Protein AF-A0A315CSJ8-F1 (afdb_monomer)

Sequence (188 aa):
MAVMDELVYRPAPVSEQILEAASDAAAQCGYDQTEEALLDHAILDVRWVSGDSVRSLYPEFLEPPCSFAPDEIVRIDWLTWAVPLRFDGRYEKSVITRAESIVVAVSTLVKREVFTYGLGPEYNWLEWQDGGSPPEDLPDGVFEALGELIAGDWREDVREDAEMDPNYLDNLHPKVRAAVTEVIEGRD

Mean predicted aligned error: 6.14 Å

pLDDT: mean 87.0, std 10.52, range [46.78, 96.56]

Solvent-accessible surface area (backbone atoms only — not comparable to full-atom values): 10775 Å² total; per-residue (Å²): 132,63,75,77,78,69,58,44,73,44,100,59,88,74,55,67,66,56,52,53,31,49,50,57,46,50,74,55,33,60,56,54,79,88,56,32,43,82,42,44,69,42,80,75,48,73,41,36,37,31,33,68,42,38,55,71,75,45,51,74,53,53,38,84,96,39,73,51,60,48,76,44,25,33,37,42,33,34,38,23,35,27,32,58,64,68,86,76,89,46,69,83,81,47,52,46,71,41,27,35,35,39,34,32,34,47,73,37,45,65,66,62,59,53,70,60,64,96,59,61,50,96,45,54,38,75,48,77,42,80,45,66,87,59,77,90,74,80,58,69,61,40,43,51,40,48,26,51,40,43,59,51,86,38,28,66,63,53,40,56,52,44,75,74,32,96,61,50,68,77,77,45,58,77,77,46,38,59,35,53,48,50,50,63,68,56,81,124

Secondary structure (DSSP, 8-state):
--GGGGPPBP--PPPHHHHHHHHHHHHHHSS-TTTEEEEEEEEEEEEEBPHHHHHHH-GGGGSTT----GGGEEEEEEEEEEEESS--S-GGGGPEEEEEEEEEEHHHHHHT----TT--GGGSEEEEEE-SPPPSSPPHHHHHHHHHHHHTTTHHHHHHHHHH-TTGGGGS-HHHHHHHHHHHH---

Radius of gyration: 20.28 Å; Cα contacts (8 Å, |Δi|>4): 315; chains: 1; bounding box: 50×32×5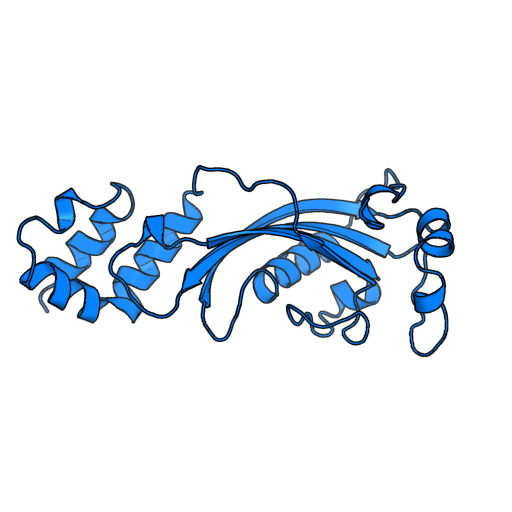6 Å

Structure (mmCIF, N/CA/C/O backbone):
data_AF-A0A315CSJ8-F1
#
_entry.id   AF-A0A315CSJ8-F1
#
loop_
_atom_site.group_PDB
_atom_site.id
_atom_site.type_symbol
_atom_site.label_atom_id
_atom_site.label_alt_id
_atom_site.label_comp_id
_atom_site.label_asym_id
_atom_site.label_entity_id
_atom_site.label_seq_id
_atom_site.pdbx_PDB_ins_code
_atom_site.Cartn_x
_atom_site.Cartn_y
_atom_site.Cartn_z
_atom_site.occupancy
_atom_site.B_iso_or_equiv
_atom_site.auth_seq_id
_atom_site.auth_comp_id
_atom_site.auth_asym_id
_atom_site.auth_atom_id
_atom_site.pdbx_PDB_model_num
ATOM 1 N N . MET A 1 1 ? 3.077 19.741 -14.054 1.00 53.53 1 MET A N 1
ATOM 2 C CA . MET A 1 1 ? 2.727 18.354 -14.414 1.00 53.53 1 MET A CA 1
ATOM 3 C C . MET A 1 1 ? 3.802 17.480 -13.816 1.00 53.53 1 MET A C 1
ATOM 5 O O . MET A 1 1 ? 4.942 17.938 -13.802 1.00 53.53 1 MET A O 1
ATOM 9 N N . ALA A 1 2 ? 3.443 16.340 -13.230 1.00 70.06 2 ALA A N 1
ATOM 10 C CA . ALA A 1 2 ? 4.447 15.425 -12.698 1.00 70.06 2 ALA A CA 1
ATOM 11 C C . ALA A 1 2 ? 5.171 14.747 -13.871 1.00 70.06 2 ALA A C 1
ATOM 13 O O . ALA A 1 2 ? 4.557 14.520 -14.913 1.00 70.06 2 ALA A O 1
ATOM 14 N N . VAL A 1 3 ? 6.465 14.445 -13.728 1.00 79.06 3 VAL A N 1
ATOM 15 C CA . VAL A 1 3 ? 7.267 13.842 -14.810 1.00 79.06 3 VAL A CA 1
ATOM 16 C C . VAL A 1 3 ? 6.703 12.467 -15.192 1.00 79.06 3 VAL A C 1
ATOM 18 O O . VAL A 1 3 ? 6.636 12.131 -16.376 1.00 79.06 3 VAL A O 1
ATOM 21 N N . MET A 1 4 ? 6.167 11.723 -14.217 1.00 85.12 4 MET A N 1
ATOM 22 C CA . MET A 1 4 ? 5.475 10.453 -14.459 1.00 85.12 4 MET A CA 1
ATOM 23 C C . MET A 1 4 ? 4.247 10.548 -15.381 1.00 85.12 4 MET A C 1
ATOM 25 O O . MET A 1 4 ? 3.885 9.548 -16.009 1.00 85.12 4 MET A O 1
ATOM 29 N N . ASP A 1 5 ? 3.588 11.709 -15.476 1.00 84.19 5 ASP A N 1
ATOM 30 C CA . ASP A 1 5 ? 2.419 11.895 -16.350 1.00 84.19 5 ASP A CA 1
ATOM 31 C C . ASP A 1 5 ? 2.812 11.897 -17.839 1.00 84.19 5 ASP A C 1
ATOM 33 O O . ASP A 1 5 ? 1.967 11.689 -18.711 1.00 84.19 5 ASP A O 1
ATOM 37 N N . GLU A 1 6 ? 4.096 12.113 -18.139 1.00 90.62 6 GLU A N 1
ATOM 38 C CA . GLU A 1 6 ? 4.651 12.163 -19.496 1.00 90.62 6 GLU A CA 1
ATOM 39 C C . GLU A 1 6 ? 5.227 10.809 -19.954 1.00 90.62 6 GLU A C 1
ATOM 41 O O . GLU A 1 6 ? 5.694 10.672 -21.090 1.00 90.62 6 GLU A O 1
ATOM 46 N N . LEU A 1 7 ? 5.177 9.783 -19.095 1.00 92.75 7 LEU A N 1
ATOM 47 C CA . LEU A 1 7 ? 5.682 8.452 -19.416 1.00 92.75 7 LEU A CA 1
ATOM 48 C C . LEU A 1 7 ? 4.862 7.773 -20.510 1.00 92.75 7 LEU A C 1
ATOM 50 O O . LEU A 1 7 ? 3.631 7.789 -20.524 1.00 92.75 7 LEU A O 1
ATOM 54 N N . VAL A 1 8 ? 5.573 7.086 -21.403 1.00 95.56 8 VAL A N 1
ATOM 55 C CA . VAL A 1 8 ? 4.965 6.255 -22.440 1.00 95.56 8 VAL A CA 1
ATOM 56 C C . VAL A 1 8 ? 5.005 4.803 -21.985 1.00 95.56 8 VAL A C 1
ATOM 58 O O . VAL A 1 8 ? 6.063 4.296 -21.619 1.00 95.56 8 VAL A O 1
ATOM 61 N N . TYR A 1 9 ? 3.870 4.111 -22.049 1.00 95.25 9 TYR A N 1
ATOM 62 C CA . TYR A 1 9 ? 3.754 2.721 -21.602 1.00 95.25 9 TYR A CA 1
ATOM 63 C C . TYR A 1 9 ? 3.841 1.734 -22.764 1.00 95.25 9 TYR A C 1
ATOM 65 O O . TYR A 1 9 ? 3.331 1.979 -23.861 1.00 95.25 9 TYR A O 1
ATOM 73 N N . ARG A 1 10 ? 4.478 0.587 -22.517 1.00 93.81 10 ARG A N 1
ATOM 74 C CA . ARG A 1 10 ? 4.556 -0.521 -23.473 1.00 93.81 10 ARG A CA 1
ATOM 75 C C . ARG A 1 10 ? 3.422 -1.514 -23.209 1.00 93.81 10 ARG A C 1
ATOM 77 O O . ARG A 1 10 ? 3.262 -1.946 -22.068 1.00 93.81 10 ARG A O 1
ATOM 84 N N . PRO A 1 11 ? 2.679 -1.946 -24.243 1.00 90.50 11 PRO A N 1
ATOM 85 C CA . PRO A 1 11 ? 1.666 -2.984 -24.103 1.00 90.50 11 PRO A CA 1
ATOM 86 C C . PRO A 1 11 ? 2.348 -4.358 -24.065 1.00 90.50 11 PRO A C 1
ATOM 88 O O . PRO A 1 11 ? 2.376 -5.086 -25.056 1.00 90.50 11 PRO A O 1
ATOM 91 N N . ALA A 1 12 ? 2.954 -4.688 -22.929 1.00 90.75 12 ALA A N 1
ATOM 92 C CA . ALA A 1 12 ? 3.587 -5.976 -22.684 1.00 90.75 12 ALA A CA 1
ATOM 93 C C . ALA A 1 12 ? 3.088 -6.548 -21.351 1.00 90.75 12 ALA A C 1
ATOM 95 O O . ALA A 1 12 ? 2.900 -5.784 -20.403 1.00 90.75 12 ALA A O 1
ATOM 96 N N . PRO A 1 13 ? 2.864 -7.871 -21.260 1.00 92.75 13 PRO A N 1
ATOM 97 C CA . PRO A 1 13 ? 2.502 -8.487 -19.997 1.00 92.75 13 PRO A CA 1
ATOM 98 C C . PRO A 1 13 ? 3.654 -8.359 -18.996 1.00 92.75 13 PRO A C 1
ATOM 100 O O . PRO A 1 13 ? 4.835 -8.432 -19.351 1.00 92.75 13 PRO A O 1
ATOM 103 N N . VAL A 1 14 ? 3.289 -8.179 -17.735 1.00 94.81 14 VAL A N 1
ATOM 104 C CA . VAL A 1 14 ? 4.208 -8.209 -16.600 1.00 94.81 14 VAL A CA 1
ATOM 105 C C . VAL A 1 14 ? 4.221 -9.631 -16.034 1.00 94.81 14 VAL A C 1
ATOM 107 O O . VAL A 1 14 ? 3.188 -10.300 -16.015 1.00 94.81 14 VAL A O 1
ATOM 110 N N . SER A 1 15 ? 5.394 -10.132 -15.648 1.00 95.50 15 SER A N 1
ATOM 111 C CA . SER A 1 15 ? 5.518 -11.477 -15.079 1.00 95.50 15 SER A CA 1
ATOM 112 C C . SER A 1 15 ? 4.981 -11.531 -13.648 1.00 95.50 15 SER A C 1
ATOM 114 O O . SER A 1 15 ? 5.003 -10.534 -12.930 1.00 95.50 15 SER A O 1
ATOM 116 N N . GLU A 1 16 ? 4.563 -12.718 -13.207 1.00 95.19 16 GLU A N 1
ATOM 117 C CA . GLU A 1 16 ? 4.102 -12.955 -11.830 1.00 95.19 16 GLU A CA 1
ATOM 118 C C . GLU A 1 16 ? 5.154 -12.542 -10.792 1.00 95.19 16 GLU A C 1
ATOM 120 O O . GLU A 1 16 ? 4.831 -11.852 -9.837 1.00 95.19 16 GLU A O 1
ATOM 125 N N . GLN A 1 17 ? 6.433 -12.822 -11.054 1.00 94.94 17 GLN A N 1
ATOM 126 C CA . GLN A 1 17 ? 7.540 -12.393 -10.194 1.00 94.94 17 GLN A CA 1
ATOM 127 C C . GLN A 1 17 ? 7.591 -10.869 -9.984 1.00 94.94 17 GLN A C 1
ATOM 129 O O . GLN A 1 17 ? 7.928 -10.402 -8.899 1.00 94.94 17 GLN A O 1
ATOM 134 N N . ILE A 1 18 ? 7.291 -10.081 -11.020 1.00 94.81 18 ILE A N 1
ATOM 135 C CA . ILE A 1 18 ? 7.262 -8.618 -10.906 1.00 94.81 18 ILE A CA 1
ATOM 136 C C . ILE A 1 18 ? 6.016 -8.174 -10.131 1.00 94.81 18 ILE A C 1
ATOM 138 O O . ILE A 1 18 ? 6.104 -7.231 -9.353 1.00 94.81 18 ILE A O 1
ATOM 142 N N . LEU A 1 19 ? 4.878 -8.852 -10.312 1.00 95.12 19 LEU A N 1
ATOM 143 C CA . LEU A 1 19 ? 3.652 -8.570 -9.558 1.00 95.12 19 LEU A CA 1
ATOM 144 C C . LEU A 1 19 ? 3.822 -8.871 -8.061 1.00 95.12 19 LEU A C 1
ATOM 146 O O . LEU A 1 19 ? 3.431 -8.055 -7.231 1.00 95.12 19 LEU A O 1
ATOM 150 N N . GLU A 1 20 ? 4.454 -9.993 -7.714 1.00 93.94 20 GLU A N 1
ATOM 151 C CA . GLU A 1 20 ? 4.798 -10.338 -6.329 1.00 93.94 20 GLU A CA 1
ATOM 152 C C . GLU A 1 20 ? 5.726 -9.285 -5.715 1.00 93.94 20 GLU A C 1
ATOM 154 O O . GLU A 1 20 ? 5.442 -8.749 -4.647 1.00 93.94 20 GLU A O 1
ATOM 159 N N . ALA A 1 21 ? 6.793 -8.915 -6.427 1.00 92.31 21 ALA A N 1
ATOM 160 C CA . ALA A 1 21 ? 7.719 -7.894 -5.953 1.00 92.31 21 ALA A CA 1
ATOM 161 C C . ALA A 1 21 ? 7.061 -6.505 -5.827 1.00 92.31 21 ALA A C 1
ATOM 163 O O . ALA A 1 21 ? 7.406 -5.742 -4.927 1.00 92.31 21 ALA A O 1
ATOM 164 N N . ALA A 1 22 ? 6.098 -6.176 -6.694 1.00 93.06 22 ALA A N 1
ATOM 165 C CA . ALA A 1 22 ? 5.301 -4.957 -6.584 1.00 93.06 22 ALA A CA 1
ATOM 166 C C . ALA A 1 22 ? 4.421 -4.962 -5.327 1.00 93.06 22 ALA A C 1
ATOM 168 O O . ALA A 1 22 ? 4.373 -3.961 -4.615 1.00 93.06 22 ALA A O 1
ATOM 169 N N . SER A 1 23 ? 3.778 -6.094 -5.027 1.00 92.62 23 SER A N 1
ATOM 170 C CA . SER A 1 23 ? 3.025 -6.292 -3.784 1.00 92.62 23 SER A CA 1
ATOM 171 C C . SER A 1 23 ? 3.914 -6.108 -2.552 1.00 92.62 23 SER A C 1
ATOM 173 O O . SER A 1 23 ? 3.542 -5.387 -1.630 1.00 92.62 23 SER A O 1
ATOM 175 N N . ASP A 1 24 ? 5.114 -6.694 -2.552 1.00 90.12 24 ASP A N 1
ATOM 176 C CA . ASP A 1 24 ? 6.067 -6.538 -1.447 1.00 90.12 24 ASP A CA 1
ATOM 177 C C . ASP A 1 24 ? 6.520 -5.085 -1.253 1.00 90.12 24 ASP A C 1
ATOM 179 O O . ASP A 1 24 ? 6.768 -4.670 -0.120 1.00 90.12 24 ASP A O 1
ATOM 183 N N . ALA A 1 25 ? 6.660 -4.328 -2.346 1.00 88.81 25 ALA A N 1
ATOM 184 C CA . ALA A 1 25 ? 7.010 -2.913 -2.297 1.00 88.81 25 ALA A CA 1
ATOM 185 C C . ALA A 1 25 ? 5.871 -2.086 -1.681 1.00 88.81 25 ALA A C 1
ATOM 187 O O . ALA A 1 25 ? 6.103 -1.338 -0.736 1.00 88.81 25 ALA A O 1
ATOM 188 N N . ALA A 1 26 ? 4.628 -2.270 -2.137 1.00 89.50 26 ALA A N 1
ATOM 189 C CA . ALA A 1 26 ? 3.473 -1.573 -1.563 1.00 89.50 26 ALA A CA 1
ATOM 190 C C . ALA A 1 26 ? 3.341 -1.834 -0.049 1.00 89.50 26 ALA A C 1
ATOM 192 O O . ALA A 1 26 ? 3.166 -0.895 0.730 1.00 89.50 26 ALA A O 1
ATOM 193 N N . ALA A 1 27 ? 3.543 -3.087 0.374 1.00 88.94 27 ALA A N 1
ATOM 194 C CA . ALA A 1 27 ? 3.484 -3.508 1.773 1.00 88.94 27 ALA A CA 1
ATOM 195 C C . ALA A 1 27 ? 4.602 -2.943 2.668 1.00 88.94 27 ALA A C 1
ATOM 197 O O . ALA A 1 27 ? 4.540 -3.087 3.883 1.00 88.94 27 ALA A O 1
ATOM 198 N N . GLN A 1 28 ? 5.649 -2.346 2.100 1.00 84.12 28 GLN A N 1
ATOM 199 C CA . GLN A 1 28 ? 6.762 -1.781 2.869 1.00 84.12 28 GLN A CA 1
ATOM 200 C C . GLN A 1 28 ? 6.777 -0.25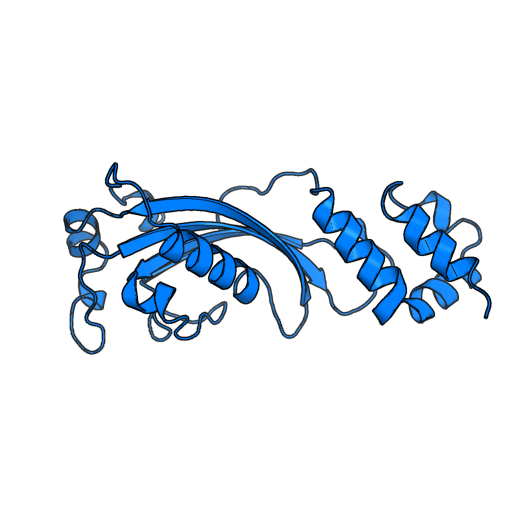4 2.839 1.00 84.12 28 GLN A C 1
ATOM 202 O O . GLN A 1 28 ? 7.422 0.363 3.681 1.00 84.12 28 GLN A O 1
ATOM 207 N N . CYS A 1 29 ? 6.127 0.379 1.868 1.00 81.25 29 CYS A N 1
ATOM 208 C CA . CYS A 1 29 ? 6.504 1.749 1.522 1.00 81.25 29 CYS A CA 1
ATOM 209 C C . CYS A 1 29 ? 5.369 2.740 1.584 1.00 81.25 29 CYS A C 1
ATOM 211 O O . CYS A 1 29 ? 5.652 3.920 1.713 1.00 81.25 29 CYS A O 1
ATOM 213 N N . GLY A 1 30 ? 4.116 2.299 1.517 1.00 75.94 30 GLY A N 1
ATOM 214 C CA . GLY A 1 30 ? 2.995 3.236 1.516 1.00 75.94 30 GLY A CA 1
ATOM 215 C C . GLY A 1 30 ? 2.518 3.677 2.895 1.00 75.94 30 GLY A C 1
ATOM 216 O O . GLY A 1 30 ? 1.349 4.034 3.052 1.00 75.94 30 GLY A O 1
ATOM 217 N N . TYR A 1 31 ? 3.368 3.592 3.918 1.00 86.56 31 TYR A N 1
ATOM 218 C CA . TYR A 1 31 ? 3.036 3.987 5.286 1.00 86.56 31 TYR A CA 1
ATOM 219 C C . TYR A 1 31 ? 4.295 4.258 6.118 1.00 86.56 31 TYR A C 1
ATOM 221 O O . TYR A 1 31 ? 5.393 3.800 5.784 1.00 86.56 31 TYR A O 1
ATOM 229 N N . ASP A 1 32 ? 4.141 5.006 7.212 1.00 87.19 32 ASP A N 1
ATOM 230 C CA . ASP A 1 32 ? 5.238 5.236 8.155 1.00 87.19 32 ASP A CA 1
ATOM 231 C C . ASP A 1 32 ? 5.382 4.030 9.088 1.00 87.19 32 ASP A C 1
ATOM 233 O O . ASP A 1 32 ? 4.684 3.923 10.088 1.00 87.19 32 ASP A O 1
ATOM 237 N N . GLN A 1 33 ? 6.318 3.126 8.800 1.00 84.75 33 GLN A N 1
ATOM 238 C CA . GLN A 1 33 ? 6.513 1.914 9.609 1.00 84.75 33 GLN A CA 1
ATOM 239 C C . GLN A 1 33 ? 6.864 2.176 11.086 1.00 84.75 33 GLN A C 1
ATOM 241 O O . GLN A 1 33 ? 6.839 1.247 11.895 1.00 84.75 33 GLN A O 1
ATOM 246 N N . THR A 1 34 ? 7.267 3.399 11.441 1.00 86.88 34 THR A N 1
ATOM 247 C CA . THR A 1 34 ? 7.636 3.758 12.816 1.00 86.88 34 THR A CA 1
ATOM 248 C C . THR A 1 34 ? 6.470 4.323 13.618 1.00 86.88 34 THR A C 1
ATOM 250 O O . THR A 1 34 ? 6.472 4.203 14.844 1.00 86.88 34 THR A O 1
ATOM 253 N N . GLU A 1 35 ? 5.477 4.905 12.945 1.00 90.69 35 GLU A N 1
ATOM 254 C CA . GLU A 1 35 ? 4.323 5.555 13.577 1.00 90.69 35 GLU A CA 1
ATOM 255 C C . GLU A 1 35 ? 2.981 4.895 13.226 1.00 90.69 35 GLU A C 1
ATOM 257 O O . GLU A 1 35 ? 1.982 5.139 13.906 1.00 90.69 35 GLU A O 1
ATOM 262 N N . GLU A 1 36 ? 2.945 4.035 12.210 1.00 93.75 36 GLU A N 1
ATOM 263 C CA . GLU A 1 36 ? 1.742 3.443 11.630 1.00 93.75 36 GLU A CA 1
ATOM 264 C C . GLU A 1 36 ? 1.858 1.914 11.499 1.00 93.75 36 GLU A C 1
ATOM 266 O O . GLU A 1 36 ? 2.939 1.352 11.323 1.00 93.75 36 GLU A O 1
ATOM 271 N N . ALA A 1 37 ? 0.713 1.234 11.556 1.00 93.31 37 ALA A N 1
ATOM 272 C CA . ALA A 1 37 ? 0.561 -0.174 11.210 1.00 93.31 37 ALA A CA 1
ATOM 273 C C . ALA A 1 37 ? -0.163 -0.301 9.867 1.00 93.31 37 ALA A C 1
ATOM 275 O O . ALA A 1 37 ? -1.222 0.302 9.669 1.00 93.31 37 ALA A O 1
ATOM 276 N N . LEU A 1 38 ? 0.391 -1.107 8.960 1.00 94.19 38 LEU A N 1
ATOM 277 C CA . LEU A 1 38 ? -0.272 -1.471 7.712 1.00 94.19 38 LEU A CA 1
ATOM 278 C C . LEU A 1 38 ? -1.454 -2.400 8.009 1.00 94.19 38 LEU A C 1
ATOM 280 O O . LEU A 1 38 ? -1.293 -3.401 8.703 1.00 94.19 38 LEU A O 1
ATOM 284 N N . LEU A 1 39 ? -2.618 -2.072 7.453 1.00 95.56 39 LEU A N 1
ATOM 285 C CA . LEU A 1 39 ? -3.812 -2.913 7.502 1.00 95.56 39 LEU A CA 1
ATOM 286 C C . LEU A 1 39 ? -3.922 -3.787 6.255 1.00 95.56 39 LEU A C 1
ATOM 288 O O . LEU A 1 39 ? -4.158 -4.983 6.362 1.00 95.56 39 LEU A O 1
ATOM 292 N N . ASP A 1 40 ? -3.770 -3.177 5.080 1.00 95.81 40 ASP A N 1
ATOM 293 C CA . ASP A 1 40 ? -3.855 -3.863 3.791 1.00 95.81 40 ASP A CA 1
ATOM 294 C C . ASP A 1 40 ? -3.218 -3.005 2.684 1.00 95.81 40 ASP A C 1
ATOM 296 O O . ASP A 1 40 ? -2.974 -1.802 2.858 1.00 95.81 40 ASP A O 1
ATOM 300 N N . HIS A 1 41 ? -3.007 -3.602 1.514 1.00 94.56 41 HIS A N 1
ATOM 301 C CA . HIS A 1 41 ? -2.580 -2.910 0.303 1.00 94.56 41 HIS A CA 1
ATOM 302 C C . HIS A 1 41 ? -3.166 -3.559 -0.954 1.00 94.56 41 HIS A C 1
ATOM 304 O O . HIS A 1 41 ? -3.470 -4.747 -1.003 1.00 94.56 41 HIS A O 1
ATOM 310 N N . ALA A 1 42 ? -3.296 -2.775 -2.022 1.00 95.06 42 ALA A N 1
ATOM 311 C CA . ALA A 1 42 ? -3.786 -3.262 -3.306 1.00 95.06 42 ALA A CA 1
ATOM 312 C C . ALA A 1 42 ? -2.953 -2.711 -4.457 1.00 95.06 42 ALA A C 1
ATOM 314 O O . ALA A 1 42 ? -2.811 -1.500 -4.609 1.00 95.06 42 ALA A O 1
ATOM 315 N N . ILE A 1 43 ? -2.456 -3.601 -5.316 1.00 95.06 43 ILE A N 1
ATOM 316 C CA . ILE A 1 43 ? -1.833 -3.203 -6.579 1.00 95.06 43 ILE A CA 1
ATOM 317 C C . ILE A 1 43 ? -2.931 -2.819 -7.568 1.00 95.06 43 ILE A C 1
ATOM 319 O O . ILE A 1 43 ? -3.795 -3.630 -7.899 1.00 95.06 43 ILE A O 1
ATOM 323 N N . LEU A 1 44 ? -2.888 -1.573 -8.037 1.00 94.44 44 LEU A N 1
ATOM 324 C CA . LEU A 1 44 ? -3.833 -1.039 -9.012 1.00 94.44 44 LEU A CA 1
ATOM 325 C C . LEU A 1 44 ? -3.394 -1.360 -10.437 1.00 94.44 44 LEU A C 1
ATOM 327 O O . LEU A 1 44 ? -4.210 -1.775 -11.259 1.00 94.44 44 LEU A O 1
ATOM 331 N N . ASP A 1 45 ? -2.113 -1.145 -10.733 1.00 95.00 45 ASP A N 1
ATOM 332 C CA . ASP A 1 45 ? -1.554 -1.382 -12.058 1.00 95.00 45 ASP A CA 1
ATOM 333 C C . ASP A 1 45 ? -0.038 -1.593 -11.982 1.00 95.00 45 ASP A C 1
ATOM 335 O O . ASP A 1 45 ? 0.651 -1.014 -11.138 1.00 95.00 45 ASP A O 1
ATOM 339 N N . VAL A 1 46 ? 0.487 -2.405 -12.899 1.00 96.19 46 VAL A N 1
ATOM 340 C CA . VAL A 1 46 ? 1.929 -2.552 -13.123 1.00 96.19 46 VAL A CA 1
ATOM 341 C C . VAL A 1 46 ? 2.184 -2.514 -14.615 1.00 96.19 46 VAL A C 1
ATOM 343 O O . VAL A 1 46 ? 1.696 -3.355 -15.371 1.00 96.19 46 VAL A O 1
ATOM 346 N N . ARG A 1 47 ? 2.966 -1.528 -15.055 1.00 96.06 47 ARG A N 1
ATOM 347 C CA . ARG A 1 47 ? 3.142 -1.234 -16.479 1.00 96.06 47 ARG A CA 1
ATOM 348 C C . ARG A 1 47 ? 4.596 -1.055 -16.835 1.00 96.06 47 ARG A C 1
ATOM 350 O O . ARG A 1 47 ? 5.314 -0.278 -16.212 1.00 96.06 47 ARG A O 1
ATOM 357 N N . TRP A 1 48 ? 5.009 -1.696 -17.918 1.00 96.56 48 TRP A N 1
ATOM 358 C CA . TRP A 1 48 ? 6.296 -1.420 -18.536 1.00 96.56 48 TRP A CA 1
ATOM 359 C C . TRP A 1 48 ? 6.352 0.011 -19.066 1.00 96.56 48 TRP A C 1
ATOM 361 O O . TRP A 1 48 ? 5.499 0.429 -19.851 1.00 96.56 48 TRP A O 1
ATOM 371 N N . VAL A 1 49 ? 7.410 0.731 -18.713 1.00 95.38 49 VAL A N 1
ATOM 372 C CA . VAL A 1 49 ? 7.708 2.056 -19.263 1.00 95.38 49 VAL A CA 1
ATOM 373 C C . VAL A 1 49 ? 8.543 1.888 -20.533 1.00 95.38 49 VAL A C 1
ATOM 375 O O . VAL A 1 49 ? 9.338 0.953 -20.652 1.00 95.38 49 VAL A O 1
ATOM 378 N N . SER A 1 50 ? 8.327 2.744 -21.527 1.00 95.12 50 SER A N 1
ATOM 379 C CA . SER A 1 50 ? 9.137 2.803 -22.742 1.00 95.12 50 SER A CA 1
ATOM 380 C C . SER A 1 50 ? 10.546 3.293 -22.420 1.00 95.12 50 SER A C 1
ATOM 382 O O . SER A 1 50 ? 10.722 4.338 -21.795 1.00 95.12 50 SER A O 1
ATOM 384 N N . GLY A 1 51 ? 11.561 2.582 -22.914 1.00 92.50 51 GLY A N 1
ATOM 385 C CA . GLY A 1 51 ? 12.951 2.993 -22.724 1.00 92.50 51 GLY A CA 1
ATOM 386 C C . GLY A 1 51 ? 13.260 4.366 -23.325 1.00 92.50 51 GLY A C 1
ATOM 387 O O . GLY A 1 51 ? 14.095 5.084 -22.785 1.00 92.50 51 GLY A O 1
ATOM 388 N N . ASP A 1 52 ? 12.560 4.773 -24.388 1.00 94.19 52 ASP A N 1
ATOM 389 C CA . ASP A 1 52 ? 12.732 6.103 -24.983 1.00 94.19 52 ASP A CA 1
ATOM 390 C C . ASP A 1 52 ? 12.224 7.210 -24.052 1.00 94.19 52 ASP A C 1
ATOM 392 O O . ASP A 1 52 ? 12.906 8.221 -23.877 1.00 94.19 52 ASP A O 1
ATOM 396 N N . SER A 1 53 ? 11.069 7.010 -23.399 1.00 94.44 53 SER A N 1
ATOM 397 C CA . SER A 1 53 ? 10.573 7.980 -22.416 1.00 94.44 53 SER A CA 1
ATOM 398 C C . SER A 1 53 ? 11.458 8.009 -21.176 1.00 94.44 53 SER A C 1
ATOM 400 O O . SER A 1 53 ? 11.744 9.091 -20.685 1.00 94.44 53 SER A O 1
ATOM 402 N N . VAL A 1 54 ? 11.983 6.862 -20.725 1.00 91.94 54 VAL A N 1
ATOM 403 C CA . VAL A 1 54 ? 12.963 6.836 -19.624 1.00 91.94 54 VAL A CA 1
ATOM 404 C C . VAL A 1 54 ? 14.210 7.635 -19.990 1.00 91.94 54 VAL A C 1
ATOM 406 O O . VAL A 1 54 ? 14.620 8.498 -19.229 1.00 91.94 54 VAL A O 1
ATOM 409 N N . ARG A 1 55 ? 14.817 7.392 -21.159 1.00 92.19 55 ARG A N 1
ATOM 410 C CA . ARG A 1 55 ? 16.022 8.126 -21.586 1.00 92.19 55 ARG A CA 1
ATOM 411 C C . ARG A 1 55 ? 15.785 9.629 -21.692 1.00 92.19 55 ARG A C 1
ATOM 413 O O . ARG A 1 55 ? 16.717 10.398 -21.489 1.00 92.19 55 ARG A O 1
ATOM 420 N N . SER A 1 56 ? 14.569 10.035 -22.049 1.00 93.50 56 SER A N 1
ATOM 421 C CA . SER A 1 56 ? 14.208 11.445 -22.170 1.00 93.50 56 SER A CA 1
ATOM 422 C C . SER A 1 56 ? 13.926 12.110 -20.824 1.00 93.50 56 SER A C 1
ATOM 424 O O . SER A 1 56 ? 14.253 13.283 -20.668 1.00 93.50 56 SER A O 1
ATOM 426 N N . LEU A 1 57 ? 13.279 11.402 -19.895 1.00 91.62 57 LEU A N 1
ATOM 427 C CA . LEU A 1 57 ? 12.750 11.970 -18.649 1.00 91.62 57 LEU A CA 1
ATOM 428 C C . LEU A 1 57 ? 13.658 11.723 -17.437 1.00 91.62 57 LEU A C 1
ATOM 430 O O . LEU A 1 57 ? 13.640 12.514 -16.505 1.00 91.62 57 LEU A O 1
ATOM 434 N N . TYR A 1 58 ? 14.463 10.660 -17.476 1.00 88.44 58 TYR A N 1
ATOM 435 C CA . TYR A 1 58 ? 15.326 10.191 -16.387 1.00 88.44 58 TYR A CA 1
ATOM 436 C C . TYR A 1 58 ? 16.782 9.917 -16.835 1.00 88.44 58 TYR A C 1
ATOM 438 O O . TYR A 1 58 ? 17.343 8.879 -16.464 1.00 88.44 58 TYR A O 1
ATOM 446 N N . PRO A 1 59 ? 17.414 10.763 -17.677 1.00 88.88 59 PRO A N 1
ATOM 447 C CA . PRO A 1 59 ? 18.744 10.481 -18.226 1.00 88.88 59 PRO A CA 1
ATOM 448 C C . PRO A 1 59 ? 19.828 10.292 -17.152 1.00 88.88 59 PRO A C 1
ATOM 450 O O . PRO A 1 59 ? 20.712 9.455 -17.320 1.00 88.88 59 PRO A O 1
ATOM 453 N N . GLU A 1 60 ? 19.748 11.016 -16.038 1.00 85.38 60 GLU A N 1
ATOM 454 C CA . GLU A 1 60 ? 20.714 10.981 -14.939 1.00 85.38 60 GLU A CA 1
ATOM 455 C C . GLU A 1 60 ? 20.753 9.637 -14.196 1.00 85.38 60 GLU A C 1
ATOM 457 O O . GLU A 1 60 ? 21.795 9.262 -13.664 1.00 85.38 60 GLU A O 1
ATOM 462 N N . PHE A 1 61 ? 19.655 8.873 -14.202 1.00 83.31 61 PHE A N 1
ATOM 463 C CA . PHE A 1 61 ? 19.566 7.566 -13.536 1.00 83.31 61 PHE A CA 1
ATOM 464 C C . PHE A 1 61 ? 20.096 6.414 -14.399 1.00 83.31 61 PHE A C 1
ATOM 466 O O . PHE A 1 61 ? 20.199 5.273 -13.941 1.00 83.31 61 PHE A O 1
ATOM 473 N N . LEU A 1 62 ? 20.445 6.705 -15.654 1.00 83.75 62 LEU A N 1
ATOM 474 C CA . LEU A 1 62 ? 21.035 5.749 -16.591 1.00 83.75 62 LEU A CA 1
ATOM 475 C C . LEU A 1 62 ? 22.571 5.804 -16.598 1.00 83.75 62 LEU A C 1
ATOM 477 O O . LEU A 1 62 ? 23.209 4.961 -17.235 1.00 83.75 62 LEU A O 1
ATOM 481 N N . GLU A 1 63 ? 23.161 6.773 -15.894 1.00 83.62 63 GLU A N 1
ATOM 482 C CA . GLU A 1 63 ? 24.604 6.980 -15.779 1.00 83.62 63 GLU A CA 1
ATOM 483 C C . GLU A 1 63 ? 25.112 6.722 -14.349 1.00 83.62 63 GLU A C 1
ATOM 485 O O . GLU A 1 63 ? 24.387 6.975 -13.380 1.00 83.62 63 GLU A O 1
ATOM 490 N N . PRO A 1 64 ? 26.370 6.253 -14.182 1.00 80.06 64 PRO A N 1
ATOM 491 C CA . PRO A 1 64 ? 26.933 5.953 -12.866 1.00 80.06 64 PRO A CA 1
ATOM 492 C C . PRO A 1 64 ? 26.763 7.108 -11.859 1.00 80.06 64 PRO A C 1
ATOM 494 O O . PRO A 1 64 ? 27.009 8.261 -12.215 1.00 80.06 64 PRO A O 1
ATOM 497 N N . PRO A 1 65 ? 26.433 6.825 -10.583 1.00 70.56 65 PRO A N 1
ATOM 498 C CA . PRO A 1 65 ? 26.483 5.516 -9.923 1.00 70.56 65 PRO A CA 1
ATOM 499 C C . PRO A 1 65 ? 25.253 4.626 -10.155 1.00 70.56 65 PRO A C 1
ATOM 501 O O . PRO A 1 65 ? 25.321 3.435 -9.853 1.00 70.56 65 PRO A O 1
ATOM 504 N N . CYS A 1 66 ? 24.167 5.171 -10.704 1.00 70.94 66 CYS A N 1
ATOM 505 C CA . CYS A 1 66 ? 23.008 4.388 -11.122 1.00 70.94 66 CYS A CA 1
ATOM 506 C C . CYS A 1 66 ? 23.284 3.771 -12.504 1.00 70.94 66 CYS A C 1
ATOM 508 O O . CYS A 1 66 ? 24.059 4.296 -13.293 1.00 70.94 66 CYS A O 1
ATOM 510 N N . SER A 1 67 ? 22.746 2.599 -12.821 1.00 77.12 67 SER A N 1
ATOM 511 C CA . SER A 1 67 ? 22.980 2.009 -14.150 1.00 77.12 67 SER A CA 1
ATOM 512 C C . SER A 1 67 ? 21.889 1.010 -14.482 1.00 77.12 67 SER A C 1
ATOM 514 O O . SER A 1 67 ? 22.107 -0.198 -14.562 1.00 77.12 67 SER A O 1
ATOM 516 N N . PHE A 1 68 ? 20.673 1.527 -14.605 1.00 81.19 68 PHE A N 1
ATOM 517 C CA . PHE A 1 68 ? 19.518 0.713 -14.947 1.00 81.19 68 PHE A CA 1
ATOM 518 C C . PHE A 1 68 ? 19.434 0.492 -16.457 1.00 81.19 68 PHE A C 1
ATOM 520 O O . PHE A 1 68 ? 19.788 1.365 -17.255 1.00 81.19 68 PHE A O 1
ATOM 527 N N . ALA A 1 69 ? 18.919 -0.668 -16.860 1.00 85.25 69 ALA A N 1
ATOM 528 C CA . ALA A 1 69 ? 18.516 -0.888 -18.239 1.00 85.25 69 ALA A CA 1
ATOM 529 C C . ALA A 1 69 ? 17.197 -0.127 -18.491 1.00 85.25 69 ALA A C 1
ATOM 531 O O . ALA A 1 69 ? 16.194 -0.407 -17.832 1.00 85.25 69 ALA A O 1
ATOM 532 N N . PRO A 1 70 ? 17.161 0.856 -19.412 1.00 84.94 70 PRO A N 1
ATOM 533 C CA . PRO A 1 70 ? 15.987 1.711 -19.598 1.00 84.94 70 PRO A CA 1
ATOM 534 C C . PRO A 1 70 ? 14.761 0.946 -20.116 1.00 84.94 70 PRO A C 1
ATOM 536 O O . PRO A 1 70 ? 13.626 1.366 -19.921 1.00 84.94 70 PRO A O 1
ATOM 539 N N . ASP A 1 71 ? 14.980 -0.181 -20.785 1.00 89.19 71 ASP A N 1
ATOM 540 C CA . ASP A 1 71 ? 13.956 -1.108 -21.255 1.00 89.19 71 ASP A CA 1
ATOM 541 C C . ASP A 1 71 ? 13.494 -2.112 -20.188 1.00 89.19 71 ASP A C 1
ATOM 543 O O . ASP A 1 71 ? 12.582 -2.897 -20.458 1.00 89.19 71 ASP A O 1
ATOM 547 N N . GLU A 1 72 ? 14.038 -2.042 -18.974 1.00 92.38 72 GLU A N 1
ATOM 548 C CA . GLU A 1 72 ? 13.663 -2.871 -17.826 1.00 92.38 72 GLU A CA 1
ATOM 549 C C . GLU A 1 72 ? 13.096 -2.034 -16.668 1.00 92.38 72 GLU A C 1
ATOM 551 O O . GLU A 1 72 ? 13.336 -2.323 -15.499 1.00 92.38 72 GLU A O 1
ATOM 556 N N . ILE A 1 73 ? 12.339 -0.980 -16.977 1.00 93.19 73 ILE A N 1
ATOM 557 C CA . ILE A 1 73 ? 11.680 -0.130 -15.976 1.00 93.19 73 ILE A CA 1
ATOM 558 C C . ILE A 1 73 ? 10.169 -0.320 -16.016 1.00 93.19 73 ILE A C 1
ATOM 560 O O . ILE A 1 73 ? 9.553 -0.380 -17.089 1.00 93.19 73 ILE A O 1
ATOM 564 N N . VAL A 1 74 ? 9.577 -0.382 -14.826 1.00 94.56 74 VAL A N 1
ATOM 565 C CA . VAL A 1 74 ? 8.134 -0.463 -14.609 1.00 94.56 74 VAL A CA 1
ATOM 566 C C . VAL A 1 74 ? 7.650 0.713 -13.771 1.00 94.56 74 VAL A C 1
ATOM 568 O O . VAL A 1 74 ? 8.383 1.249 -12.941 1.00 94.56 74 VAL A O 1
ATOM 571 N N . ARG A 1 75 ? 6.394 1.092 -13.995 1.00 94.25 75 ARG A N 1
ATOM 572 C CA . ARG A 1 75 ? 5.599 1.895 -13.074 1.00 94.25 75 ARG A CA 1
ATOM 573 C C . ARG A 1 75 ? 4.684 0.960 -12.298 1.00 94.25 75 ARG A C 1
ATOM 575 O O . ARG A 1 75 ? 4.066 0.085 -12.908 1.00 94.25 75 ARG A O 1
ATOM 582 N N . ILE A 1 76 ? 4.596 1.166 -10.994 1.00 93.44 76 ILE A N 1
ATOM 583 C CA . ILE A 1 76 ? 3.664 0.466 -10.114 1.00 93.44 76 ILE A CA 1
ATOM 584 C C . ILE A 1 76 ? 2.775 1.526 -9.485 1.00 93.44 76 ILE A C 1
ATOM 586 O O . ILE A 1 76 ? 3.281 2.547 -9.024 1.00 93.44 76 ILE A O 1
ATOM 590 N N . ASP A 1 77 ? 1.475 1.273 -9.482 1.00 93.75 77 ASP A N 1
ATOM 591 C CA . ASP A 1 77 ? 0.480 2.083 -8.793 1.00 93.75 77 ASP A CA 1
ATOM 592 C C . ASP A 1 77 ? -0.210 1.213 -7.741 1.00 93.75 77 ASP A C 1
ATOM 594 O O . ASP A 1 77 ? -0.611 0.083 -8.043 1.00 93.75 77 ASP A O 1
ATOM 598 N N . TRP A 1 78 ? -0.371 1.718 -6.520 1.00 93.94 78 TRP A N 1
ATOM 599 C CA . TRP A 1 78 ? -1.033 0.980 -5.442 1.00 93.94 78 TRP A CA 1
ATOM 600 C C . TRP A 1 78 ? -1.885 1.869 -4.540 1.00 93.94 78 TRP A C 1
ATOM 602 O O . TRP A 1 78 ? -1.830 3.100 -4.590 1.00 93.94 78 TRP A O 1
ATOM 612 N N . LEU A 1 79 ? -2.671 1.197 -3.702 1.00 95.25 79 LEU A N 1
ATOM 613 C CA . LEU A 1 79 ? -3.305 1.743 -2.512 1.00 95.25 79 LEU A CA 1
ATOM 614 C C . LEU A 1 79 ? -2.721 1.082 -1.268 1.00 95.25 79 LEU A C 1
ATOM 616 O O . LEU A 1 79 ? -2.494 -0.128 -1.268 1.00 95.25 79 LEU A O 1
ATOM 620 N N . THR A 1 80 ? -2.541 1.861 -0.211 1.00 94.25 80 THR A N 1
ATOM 621 C CA . THR A 1 80 ? -2.283 1.362 1.141 1.00 94.25 80 THR A CA 1
ATOM 622 C C . THR A 1 80 ? -3.326 1.898 2.105 1.00 94.25 80 THR A C 1
ATOM 624 O O . THR A 1 80 ? -3.787 3.038 1.993 1.00 94.25 80 THR A O 1
ATOM 627 N N . TRP A 1 81 ? -3.676 1.059 3.074 1.00 96.00 81 TRP A N 1
ATOM 628 C CA . TRP A 1 81 ? -4.487 1.428 4.223 1.00 96.00 81 TRP A CA 1
ATOM 629 C C . TRP A 1 81 ? -3.671 1.164 5.474 1.00 96.00 81 TRP A C 1
ATOM 631 O O . TRP A 1 81 ? -3.229 0.041 5.707 1.00 96.00 81 TRP A O 1
ATOM 641 N N . ALA A 1 82 ? -3.467 2.197 6.276 1.00 95.06 82 ALA A N 1
ATOM 642 C CA . ALA A 1 82 ? -2.718 2.110 7.517 1.00 95.06 82 ALA A CA 1
ATOM 643 C C . ALA A 1 82 ? -3.455 2.840 8.637 1.00 95.06 82 ALA A C 1
ATOM 645 O O . ALA A 1 82 ? -4.354 3.640 8.386 1.00 95.06 82 ALA A O 1
ATOM 646 N N . VAL A 1 83 ? -3.072 2.577 9.878 1.00 95.56 83 VAL A N 1
ATOM 647 C CA . VAL A 1 83 ? -3.562 3.303 11.056 1.00 95.56 83 VAL A CA 1
ATOM 648 C C . VAL A 1 83 ? -2.397 3.758 11.914 1.00 95.56 83 VAL A C 1
ATOM 650 O O . VAL A 1 83 ? -1.385 3.060 11.962 1.00 95.56 83 VAL A O 1
ATOM 653 N N . PRO A 1 84 ? -2.517 4.885 12.634 1.00 94.25 84 PRO A N 1
ATOM 654 C CA . PRO A 1 84 ? -1.549 5.236 13.661 1.00 94.25 84 PRO A CA 1
ATOM 655 C C . PRO A 1 84 ? -1.412 4.100 14.678 1.00 94.25 84 PRO A C 1
ATOM 657 O O . PRO A 1 84 ? -2.413 3.557 15.136 1.00 94.25 84 PRO A O 1
ATOM 660 N N . LEU A 1 85 ? -0.186 3.781 15.092 1.00 91.06 85 LEU A N 1
ATOM 661 C CA . LEU A 1 85 ? 0.066 2.803 16.159 1.00 91.06 85 LEU A CA 1
ATOM 662 C C . LEU A 1 85 ? -0.560 3.238 17.485 1.00 91.06 85 LEU A C 1
ATOM 664 O O . LEU A 1 85 ? -0.954 2.416 18.313 1.00 91.06 85 LEU A O 1
ATOM 668 N N . ARG A 1 86 ? -0.644 4.555 17.693 1.00 89.06 86 ARG A N 1
ATOM 669 C CA . ARG A 1 86 ? -1.279 5.128 18.868 1.00 89.06 86 ARG A CA 1
ATOM 670 C C . ARG A 1 86 ? -2.792 4.964 18.772 1.00 89.06 86 ARG A C 1
ATOM 672 O O . ARG A 1 86 ? -3.436 5.622 17.960 1.00 89.06 86 ARG A O 1
ATOM 679 N N . PHE A 1 87 ? -3.339 4.189 19.697 1.00 85.94 87 PHE A N 1
ATOM 680 C CA . PHE A 1 87 ? -4.773 4.085 19.902 1.00 85.94 87 PHE A CA 1
ATOM 681 C C . PHE A 1 87 ? -5.412 5.453 20.210 1.00 85.94 87 PHE A C 1
ATOM 683 O O . PHE A 1 87 ? -4.922 6.214 21.053 1.00 85.94 87 PHE A O 1
ATOM 690 N N . ASP A 1 88 ? -6.515 5.762 19.525 1.00 83.44 88 ASP A N 1
ATOM 691 C CA . ASP A 1 88 ? -7.309 6.981 19.729 1.00 83.44 88 ASP A CA 1
ATOM 692 C C . ASP A 1 88 ? -8.832 6.738 19.773 1.00 83.44 88 ASP A C 1
ATOM 694 O O . ASP A 1 88 ? -9.615 7.694 19.769 1.00 83.44 88 ASP A O 1
ATOM 698 N N . GLY A 1 89 ? -9.252 5.466 19.795 1.00 82.75 89 GLY A N 1
ATOM 699 C CA . GLY A 1 89 ? -10.655 5.043 19.841 1.00 82.75 89 GLY A CA 1
ATOM 700 C C . GLY A 1 89 ? -11.459 5.311 18.562 1.00 82.75 89 GLY A C 1
ATOM 701 O O . GLY A 1 89 ? -12.673 5.104 18.545 1.00 82.75 89 GLY A O 1
ATOM 702 N N . ARG A 1 90 ? -10.827 5.781 17.478 1.00 84.50 90 ARG A N 1
ATOM 703 C CA . ARG A 1 90 ? -11.505 6.179 16.233 1.00 84.50 90 ARG A CA 1
ATOM 704 C C . ARG A 1 90 ? -11.235 5.213 15.076 1.00 84.50 90 ARG A C 1
ATOM 706 O O . ARG A 1 90 ? -11.015 5.661 13.965 1.00 84.50 90 ARG A O 1
ATOM 713 N N . TYR A 1 91 ? -11.324 3.904 15.308 1.00 88.00 91 TYR A N 1
ATOM 714 C CA . TYR A 1 91 ? -11.012 2.805 14.371 1.00 88.00 91 TYR A CA 1
ATOM 715 C C . TYR A 1 91 ? -11.043 3.142 12.865 1.00 88.00 91 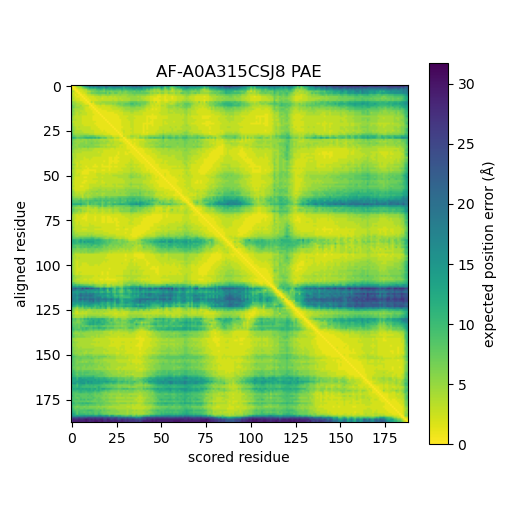TYR A C 1
ATOM 717 O O . TYR A 1 91 ? -10.014 3.485 12.291 1.00 88.00 91 TYR A O 1
ATOM 725 N N . GLU A 1 92 ? -12.209 3.080 12.209 1.00 86.12 92 GLU A N 1
ATOM 726 C CA . GLU A 1 92 ? -12.323 3.271 10.758 1.00 86.12 92 GLU A CA 1
ATOM 727 C C . GLU A 1 92 ? -12.023 4.710 10.325 1.00 86.12 92 GLU A C 1
ATOM 729 O O . GLU A 1 92 ? -11.600 4.954 9.200 1.00 86.12 92 GLU A O 1
ATOM 734 N N . LYS A 1 93 ? -12.234 5.671 11.229 1.00 88.19 93 LYS A N 1
ATOM 735 C CA . LYS A 1 93 ? -11.995 7.100 10.987 1.00 88.19 93 LYS A CA 1
ATOM 736 C C . LYS A 1 93 ? -10.513 7.462 11.072 1.00 88.19 93 LYS A C 1
ATOM 738 O O . LYS A 1 93 ? -10.135 8.520 10.577 1.00 88.19 93 LYS A O 1
ATOM 743 N N . SER A 1 94 ? -9.711 6.606 11.695 1.00 90.81 94 SER A N 1
ATOM 744 C CA . SER A 1 94 ? -8.262 6.733 11.822 1.00 90.81 94 SER A CA 1
ATOM 745 C C . SER A 1 94 ? -7.518 6.008 10.704 1.00 90.81 94 SER A C 1
ATOM 747 O O . SER A 1 94 ? -6.294 6.096 10.651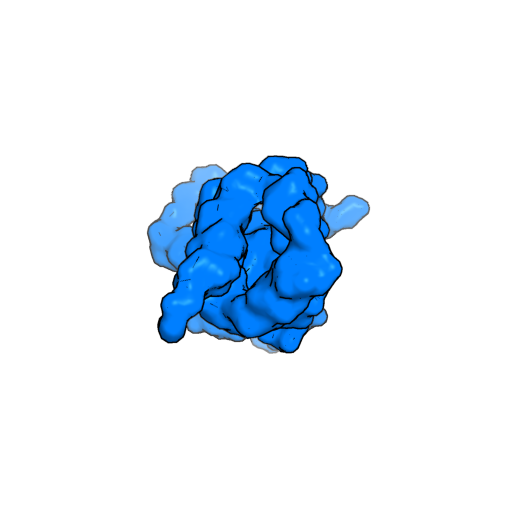 1.00 90.81 94 SER A O 1
ATOM 749 N N . VAL A 1 95 ? -8.227 5.323 9.796 1.00 93.81 95 VAL A N 1
ATOM 750 C CA . VAL A 1 95 ? -7.605 4.700 8.625 1.00 93.81 95 VAL A CA 1
ATOM 751 C C . VAL A 1 95 ? -7.116 5.780 7.669 1.00 93.81 95 VAL A C 1
ATOM 753 O O . VAL A 1 95 ? -7.886 6.564 7.111 1.00 93.81 95 VAL A O 1
ATOM 756 N N . ILE A 1 96 ? -5.808 5.789 7.458 1.00 93.38 96 ILE A N 1
ATOM 757 C CA . ILE A 1 96 ? -5.110 6.625 6.499 1.00 93.38 96 ILE A CA 1
ATOM 758 C C . ILE A 1 96 ? -5.023 5.836 5.199 1.00 93.38 96 ILE A C 1
ATOM 760 O O . ILE A 1 96 ? -4.399 4.778 5.145 1.00 93.38 96 ILE A O 1
ATOM 764 N N . THR A 1 97 ? -5.664 6.353 4.152 1.00 94.69 97 THR A N 1
ATOM 765 C CA . THR A 1 97 ? -5.594 5.755 2.815 1.00 94.69 97 THR A CA 1
ATOM 766 C C . THR A 1 97 ? -4.650 6.565 1.944 1.00 94.69 97 THR A C 1
ATOM 768 O O . THR A 1 97 ? -4.832 7.779 1.810 1.00 94.69 97 THR A O 1
ATOM 771 N N . ARG A 1 98 ? -3.670 5.905 1.325 1.00 92.50 98 ARG A N 1
ATOM 772 C CA . ARG A 1 98 ? -2.748 6.534 0.372 1.00 92.50 98 ARG A CA 1
ATOM 773 C C . ARG A 1 98 ? -2.850 5.843 -0.974 1.00 92.50 98 ARG A C 1
ATOM 775 O O . ARG A 1 98 ? -2.927 4.622 -1.048 1.00 92.50 98 ARG A O 1
ATOM 782 N N . ALA A 1 99 ? -2.882 6.645 -2.029 1.00 93.38 99 ALA A N 1
ATOM 783 C CA . ALA A 1 99 ? -2.670 6.186 -3.390 1.00 93.38 99 ALA A CA 1
ATOM 784 C C . ALA A 1 99 ? -1.307 6.694 -3.817 1.00 93.38 99 ALA A C 1
ATOM 786 O O . ALA A 1 99 ? -1.035 7.878 -3.637 1.00 93.38 99 ALA A O 1
ATOM 787 N N . GLU A 1 100 ? -0.461 5.829 -4.356 1.00 91.31 100 GLU A N 1
ATOM 788 C CA . GLU A 1 100 ? 0.925 6.176 -4.659 1.00 91.31 100 GLU A CA 1
ATOM 789 C C . GLU A 1 100 ? 1.403 5.452 -5.913 1.00 91.31 100 GLU A C 1
ATOM 791 O O . GLU A 1 100 ? 0.844 4.435 -6.342 1.00 91.31 100 GLU A O 1
ATOM 796 N N . SER A 1 101 ? 2.449 6.018 -6.502 1.00 91.31 101 SER A N 1
ATOM 797 C CA . SER A 1 101 ? 3.077 5.540 -7.718 1.00 91.31 101 SER A CA 1
ATOM 798 C C . SER A 1 101 ? 4.592 5.573 -7.575 1.00 91.31 101 SER A C 1
ATOM 800 O O . SER A 1 101 ? 5.163 6.559 -7.111 1.00 91.31 101 SER A O 1
ATOM 802 N N . ILE A 1 102 ? 5.258 4.534 -8.070 1.00 89.81 102 ILE A N 1
ATOM 803 C CA . ILE A 1 102 ? 6.721 4.469 -8.172 1.00 89.81 102 ILE A CA 1
ATOM 804 C C . ILE A 1 102 ? 7.130 4.095 -9.592 1.00 89.81 102 ILE A C 1
ATOM 806 O O . ILE A 1 102 ? 6.485 3.271 -10.246 1.00 89.81 102 ILE A O 1
ATOM 810 N N . VAL A 1 103 ? 8.232 4.670 -10.065 1.00 91.06 103 VAL A N 1
ATOM 811 C CA . VAL A 1 103 ? 8.932 4.227 -11.275 1.00 91.06 103 VAL A CA 1
ATOM 812 C C . VAL A 1 103 ? 10.249 3.610 -10.841 1.00 91.06 103 VAL A C 1
ATOM 814 O O . VAL A 1 103 ? 11.047 4.253 -10.164 1.00 91.06 103 VAL A O 1
ATOM 817 N N . VAL A 1 104 ? 10.483 2.353 -11.209 1.00 90.50 104 VAL A N 1
ATOM 818 C CA . VAL A 1 104 ? 11.601 1.568 -10.677 1.00 90.50 104 VAL A CA 1
ATOM 819 C C . VAL A 1 104 ? 12.154 0.602 -11.719 1.00 90.50 104 VAL A C 1
ATOM 821 O O . VAL A 1 104 ? 11.430 0.078 -12.569 1.00 90.50 104 VAL A O 1
ATOM 824 N N . ALA A 1 105 ? 13.459 0.349 -11.652 1.00 90.50 105 ALA A N 1
ATOM 825 C CA . ALA A 1 105 ? 14.087 -0.712 -12.424 1.00 90.50 105 ALA A CA 1
ATOM 826 C C . ALA A 1 105 ? 13.676 -2.093 -11.892 1.00 90.50 105 ALA A C 1
ATOM 828 O O . ALA A 1 105 ? 13.713 -2.352 -10.689 1.00 90.50 105 ALA A O 1
ATOM 829 N N . VAL A 1 106 ? 13.351 -3.022 -12.789 1.00 91.62 106 VAL A N 1
ATOM 830 C CA . VAL A 1 106 ? 12.916 -4.381 -12.433 1.00 91.62 106 VAL A CA 1
ATOM 831 C C . VAL A 1 106 ? 13.968 -5.119 -11.615 1.00 91.62 106 VAL A C 1
ATOM 833 O O . VAL A 1 106 ? 13.623 -5.821 -10.668 1.00 91.62 106 VAL A O 1
ATOM 836 N N . SER A 1 107 ? 15.252 -4.931 -11.924 1.00 87.50 107 SER A N 1
ATOM 837 C CA . SER A 1 107 ? 16.341 -5.535 -11.154 1.00 87.50 107 SER A CA 1
ATOM 838 C C . SER A 1 107 ? 16.334 -5.103 -9.688 1.00 87.50 107 SER A C 1
ATOM 840 O O . SER A 1 107 ? 16.580 -5.936 -8.821 1.00 87.50 107 SER A O 1
ATOM 842 N N . THR A 1 108 ? 16.043 -3.831 -9.403 1.00 86.06 108 THR A N 1
ATOM 843 C CA . THR A 1 108 ? 15.898 -3.340 -8.027 1.00 86.06 108 THR A CA 1
ATOM 844 C C . THR A 1 108 ? 14.690 -3.988 -7.372 1.00 86.06 108 THR A C 1
ATOM 846 O O . THR A 1 108 ? 14.796 -4.563 -6.287 1.00 86.06 108 THR A O 1
ATOM 849 N N . LEU A 1 109 ? 13.548 -3.901 -8.057 1.00 88.94 109 LEU A N 1
ATOM 850 C CA . LEU A 1 109 ? 12.261 -4.347 -7.551 1.00 88.94 109 LEU A CA 1
ATOM 851 C C . LEU A 1 109 ? 12.300 -5.818 -7.141 1.00 88.94 109 LEU A C 1
ATOM 853 O O . LEU A 1 109 ? 11.984 -6.160 -6.006 1.00 88.94 109 LEU A O 1
ATOM 857 N N . VAL A 1 110 ? 12.783 -6.679 -8.035 1.00 89.19 110 VAL A N 1
ATOM 858 C CA . VAL A 1 110 ? 12.849 -8.129 -7.814 1.00 89.19 110 VAL A CA 1
ATOM 859 C C . VAL A 1 110 ? 13.831 -8.505 -6.707 1.00 89.19 110 VAL A C 1
ATOM 861 O O . VAL A 1 110 ? 13.600 -9.470 -5.979 1.00 89.19 110 VAL A O 1
ATOM 864 N N . LYS A 1 111 ? 14.932 -7.767 -6.550 1.00 84.44 111 LYS A N 1
ATOM 865 C CA . LYS A 1 111 ? 15.881 -8.031 -5.466 1.00 84.44 111 LYS A CA 1
ATOM 866 C C . LYS A 1 111 ? 15.405 -7.525 -4.106 1.00 84.44 111 LYS A C 1
ATOM 868 O O . LYS A 1 111 ? 16.057 -7.834 -3.110 1.00 84.44 111 LYS A O 1
ATOM 873 N N . ARG A 1 112 ? 14.306 -6.761 -4.062 1.00 75.38 112 ARG A N 1
ATOM 874 C CA . ARG A 1 112 ? 13.802 -6.106 -2.848 1.00 75.38 112 ARG A CA 1
ATOM 875 C C . ARG A 1 112 ? 14.895 -5.259 -2.185 1.00 75.38 112 ARG A C 1
ATOM 877 O O . ARG A 1 112 ? 15.004 -5.217 -0.961 1.00 75.38 112 ARG A O 1
ATOM 884 N N . GLU A 1 113 ? 15.760 -4.645 -3.001 1.00 68.81 113 GLU A N 1
ATOM 885 C CA . GLU A 1 113 ? 16.866 -3.802 -2.536 1.00 68.81 113 GLU A CA 1
ATOM 886 C C . GLU A 1 113 ? 16.285 -2.480 -2.004 1.00 68.81 113 GLU A C 1
ATOM 888 O O . GLU A 1 113 ? 16.244 -1.480 -2.707 1.00 68.81 113 GLU A O 1
ATOM 893 N N . VAL A 1 114 ? 15.813 -2.549 -0.753 1.00 58.34 114 VAL A N 1
ATOM 894 C CA . VAL A 1 114 ? 15.394 -1.490 0.179 1.00 58.34 114 VAL A CA 1
ATOM 895 C C . VAL A 1 114 ? 14.529 -0.397 -0.434 1.00 58.34 114 VAL A C 1
ATOM 897 O O . VAL A 1 114 ? 15.028 0.565 -1.005 1.00 58.34 114 VAL A O 1
ATOM 900 N N . PHE A 1 115 ? 13.230 -0.499 -0.179 1.00 63.72 115 PHE A N 1
ATOM 901 C CA . PHE A 1 115 ? 12.292 0.573 -0.434 1.00 63.72 115 PHE A CA 1
ATOM 902 C C . PHE A 1 115 ? 11.987 1.340 0.860 1.00 63.72 115 PHE A C 1
ATOM 904 O O . PHE A 1 115 ? 11.252 0.854 1.718 1.00 63.72 115 PHE A O 1
ATOM 911 N N . THR A 1 116 ? 12.569 2.525 1.030 1.00 58.56 116 THR A N 1
ATOM 912 C CA . THR A 1 116 ? 12.345 3.357 2.223 1.00 58.56 116 THR A CA 1
ATOM 913 C C . THR A 1 116 ? 11.523 4.592 1.877 1.00 58.56 116 THR A C 1
ATOM 915 O O . THR A 1 116 ? 11.989 5.475 1.162 1.00 58.56 116 THR A O 1
ATOM 918 N N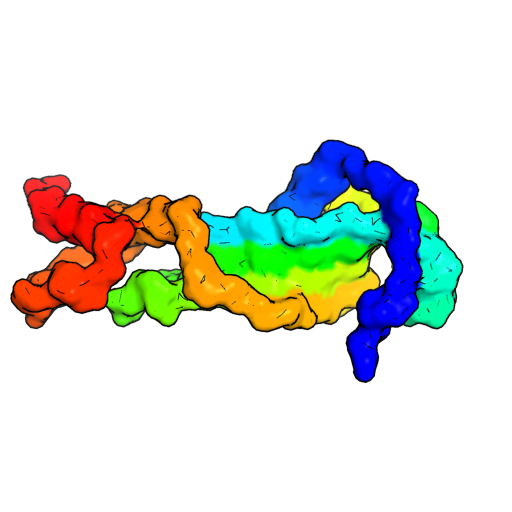 . TYR A 1 117 ? 10.315 4.691 2.425 1.00 51.47 117 TYR A N 1
ATOM 919 C CA . TYR A 1 117 ? 9.446 5.849 2.222 1.00 51.47 117 TYR A CA 1
ATOM 920 C C . TYR A 1 117 ? 10.176 7.188 2.456 1.00 51.47 117 TYR A C 1
ATOM 922 O O . TYR A 1 117 ? 10.932 7.346 3.417 1.00 51.47 117 TYR A O 1
ATOM 930 N N . GLY A 1 118 ? 9.957 8.154 1.559 1.00 50.38 118 GLY A N 1
ATOM 931 C CA . GLY A 1 118 ? 10.495 9.514 1.671 1.00 50.38 118 GLY A CA 1
ATOM 932 C C . GLY A 1 118 ? 11.979 9.680 1.334 1.00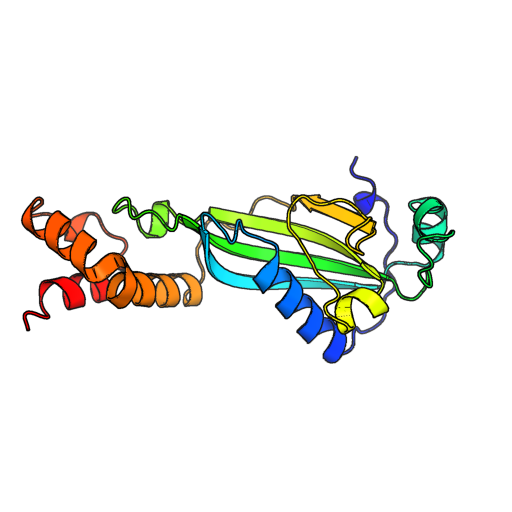 50.38 118 GLY A C 1
ATOM 933 O O . GLY A 1 118 ? 12.500 10.792 1.456 1.00 50.38 118 GLY A O 1
ATOM 934 N N . LEU A 1 119 ? 12.666 8.620 0.905 1.00 55.41 119 LEU A N 1
ATOM 935 C CA . LEU A 1 119 ? 14.046 8.723 0.448 1.00 55.41 119 LEU A CA 1
ATOM 936 C C . LEU A 1 119 ? 14.148 8.824 -1.084 1.00 55.41 119 LEU A C 1
ATOM 938 O O . LEU A 1 119 ? 13.218 8.508 -1.818 1.00 55.41 119 LEU A O 1
ATOM 942 N N . GLY A 1 120 ? 15.230 9.412 -1.582 1.00 51.66 120 GLY A N 1
ATOM 943 C CA . GLY A 1 120 ? 15.381 9.707 -2.999 1.00 51.66 120 GLY A CA 1
ATOM 944 C C . GLY A 1 120 ? 15.844 8.500 -3.825 1.00 51.66 120 GLY A C 1
ATOM 945 O O . GLY A 1 120 ? 15.941 7.374 -3.330 1.00 51.66 120 GLY A O 1
ATOM 946 N N . PRO A 1 121 ? 16.185 8.728 -5.100 1.00 51.91 121 PRO A N 1
ATOM 947 C CA . PRO A 1 121 ? 16.659 7.693 -6.017 1.00 51.91 121 PRO A CA 1
ATOM 948 C C . PRO A 1 121 ? 17.953 6.986 -5.587 1.00 51.91 121 PRO A C 1
ATOM 950 O O . PRO A 1 121 ? 18.267 5.894 -6.061 1.00 51.91 121 PRO A O 1
ATOM 953 N N . GLU A 1 122 ? 18.688 7.553 -4.632 1.00 55.38 122 GLU A N 1
ATOM 954 C CA . GLU A 1 122 ? 19.794 6.894 -3.941 1.00 55.38 122 GLU A CA 1
ATOM 955 C C . GLU A 1 122 ? 19.379 5.645 -3.129 1.00 55.38 122 GLU A C 1
ATOM 957 O O . GLU A 1 122 ? 20.246 4.910 -2.655 1.00 55.38 122 GLU A O 1
ATOM 962 N N . TYR A 1 123 ? 18.073 5.363 -3.045 1.00 60.09 123 TYR A N 1
ATOM 963 C CA . TYR A 1 123 ? 17.477 4.150 -2.476 1.00 60.09 123 TYR A CA 1
ATOM 964 C C . TYR A 1 123 ? 16.780 3.274 -3.535 1.00 60.09 123 TYR A C 1
ATOM 966 O O . TYR A 1 123 ? 15.951 2.435 -3.216 1.00 60.09 123 TYR A O 1
ATOM 974 N N . ASN A 1 124 ? 17.215 3.384 -4.797 1.00 68.44 124 ASN A N 1
ATOM 975 C CA . ASN A 1 124 ? 17.002 2.427 -5.893 1.00 68.44 124 ASN A CA 1
ATOM 976 C C . ASN A 1 124 ? 15.704 2.541 -6.729 1.00 68.44 124 ASN A C 1
ATOM 978 O O . ASN A 1 124 ? 15.502 1.715 -7.626 1.00 68.44 124 ASN A O 1
ATOM 982 N N . TRP A 1 125 ? 14.869 3.568 -6.541 1.00 78.44 125 TRP A N 1
ATOM 983 C CA . TRP A 1 125 ? 13.810 3.944 -7.501 1.00 78.44 125 TRP A CA 1
ATOM 984 C C . TRP A 1 125 ? 14.155 5.205 -8.290 1.00 78.44 125 TRP A C 1
ATOM 986 O O . TRP A 1 125 ? 15.104 5.900 -7.967 1.00 78.44 125 TRP A O 1
ATOM 996 N N . LEU A 1 126 ? 13.426 5.482 -9.371 1.00 83.56 126 LEU A N 1
ATOM 997 C CA . LEU A 1 126 ? 13.661 6.654 -10.218 1.00 83.56 126 LEU A CA 1
ATOM 998 C C . LEU A 1 126 ? 12.819 7.841 -9.750 1.00 83.56 126 LEU A C 1
ATOM 1000 O O . LEU A 1 126 ? 13.320 8.954 -9.643 1.00 83.56 126 LEU A O 1
ATOM 1004 N N . GLU A 1 127 ? 11.541 7.604 -9.458 1.00 86.62 127 GLU A N 1
ATOM 1005 C CA . GLU A 1 127 ? 10.615 8.643 -9.014 1.00 86.62 127 GLU A CA 1
ATOM 1006 C C . GLU A 1 127 ? 9.511 8.033 -8.147 1.00 86.62 127 GLU A C 1
ATOM 1008 O O . GLU A 1 127 ? 9.133 6.873 -8.337 1.00 86.62 127 GLU A O 1
ATOM 1013 N N . TRP A 1 128 ? 8.999 8.838 -7.218 1.00 87.31 128 TRP A N 1
ATOM 1014 C CA . TRP A 1 128 ? 7.833 8.554 -6.391 1.00 87.31 128 TRP A CA 1
ATOM 1015 C C . TRP A 1 128 ? 6.828 9.689 -6.534 1.00 87.31 128 TRP A C 1
ATOM 1017 O O . TRP A 1 128 ? 7.218 10.859 -6.564 1.00 87.31 128 TRP A O 1
ATOM 1027 N N . GLN A 1 129 ? 5.545 9.354 -6.587 1.00 87.69 129 GLN A N 1
ATOM 1028 C CA . GLN A 1 129 ? 4.483 10.339 -6.682 1.00 87.69 129 GLN A CA 1
ATOM 1029 C C . GLN A 1 129 ? 3.260 9.919 -5.869 1.00 87.69 129 GLN A C 1
ATOM 1031 O O . GLN A 1 129 ? 2.840 8.764 -5.918 1.00 87.69 129 GLN A O 1
ATOM 1036 N N . ASP A 1 130 ? 2.638 10.893 -5.207 1.00 86.31 130 ASP A N 1
ATOM 1037 C CA . ASP A 1 130 ? 1.277 10.739 -4.704 1.00 86.31 130 ASP A CA 1
ATOM 1038 C C . ASP A 1 130 ? 0.313 10.521 -5.883 1.00 86.31 130 ASP A C 1
ATOM 1040 O O . ASP A 1 130 ? 0.322 11.237 -6.893 1.00 86.31 130 ASP A O 1
ATOM 1044 N N . GLY A 1 131 ? -0.514 9.496 -5.748 1.00 80.50 131 GLY A N 1
ATOM 1045 C CA . GLY A 1 131 ? -1.523 9.093 -6.708 1.00 80.50 131 GLY A CA 1
ATOM 1046 C C . GLY A 1 131 ? -2.781 9.961 -6.663 1.00 80.50 131 GLY A C 1
ATOM 1047 O O . GLY A 1 131 ? -2.830 11.055 -6.098 1.00 80.50 131 GLY A O 1
ATOM 1048 N N . GLY A 1 132 ? -3.831 9.463 -7.318 1.00 80.56 132 GLY A N 1
ATOM 1049 C CA . GLY A 1 132 ? -5.138 10.117 -7.331 1.00 80.56 132 GLY A CA 1
ATOM 1050 C C . GLY A 1 132 ? -5.830 10.103 -5.965 1.00 80.56 132 GLY A C 1
ATOM 1051 O O . GLY A 1 132 ? -5.349 9.516 -5.002 1.00 80.56 132 GLY A O 1
ATOM 1052 N N . SER A 1 133 ? -7.007 10.725 -5.884 1.00 82.62 133 SER A N 1
ATOM 1053 C CA . SER A 1 133 ? -7.825 10.637 -4.673 1.00 82.62 133 SER A CA 1
ATOM 1054 C C . SER A 1 133 ? -8.179 9.171 -4.382 1.00 82.62 133 SER A C 1
ATOM 1056 O O . SER A 1 133 ? -8.727 8.510 -5.271 1.00 82.62 133 SER A O 1
ATOM 1058 N N . PRO A 1 134 ? -7.867 8.657 -3.180 1.00 84.31 134 PRO A N 1
ATOM 1059 C CA . PRO A 1 134 ? -8.193 7.287 -2.818 1.00 84.31 134 PRO A CA 1
ATOM 1060 C C . PRO A 1 134 ? -9.715 7.073 -2.764 1.00 84.31 134 PRO A C 1
ATOM 1062 O O . PRO A 1 134 ? -10.471 8.043 -2.642 1.00 84.31 134 PRO A O 1
ATOM 1065 N N . PRO A 1 135 ? -10.183 5.817 -2.865 1.00 84.56 135 PRO A N 1
ATOM 1066 C CA . PRO A 1 135 ? -11.598 5.505 -2.691 1.00 84.56 135 PRO A CA 1
ATOM 1067 C C . PRO A 1 135 ? -12.075 5.887 -1.283 1.00 84.56 135 PRO A C 1
ATOM 1069 O O . PRO A 1 135 ? -11.319 5.790 -0.319 1.00 84.56 135 PRO A O 1
ATOM 1072 N N . GLU A 1 136 ? -13.340 6.303 -1.167 1.00 81.12 136 GLU A N 1
ATOM 1073 C CA . GLU A 1 136 ? -13.946 6.631 0.135 1.00 81.12 136 GLU A CA 1
ATOM 1074 C C . GLU A 1 136 ? -14.251 5.374 0.967 1.00 81.12 136 GLU A C 1
ATOM 1076 O O . GLU A 1 136 ? -14.175 5.414 2.194 1.00 81.12 136 GLU A O 1
ATOM 1081 N N . ASP A 1 137 ? -14.580 4.257 0.312 1.00 88.50 137 ASP A N 1
ATOM 1082 C CA . ASP A 1 137 ? -14.944 3.008 0.981 1.00 88.50 137 ASP A CA 1
ATOM 1083 C C . ASP A 1 137 ? -13.715 2.145 1.298 1.00 88.50 137 ASP A C 1
ATOM 1085 O O . ASP A 1 137 ? -12.849 1.917 0.448 1.00 88.50 137 ASP A O 1
ATOM 1089 N N . LEU A 1 138 ? -13.690 1.593 2.513 1.00 91.88 138 LEU A N 1
ATOM 1090 C CA . LEU A 1 138 ? -12.653 0.664 2.957 1.00 91.88 138 LEU A CA 1
ATOM 1091 C C . LEU A 1 138 ? -12.973 -0.788 2.533 1.00 91.88 138 LEU A C 1
ATOM 1093 O O . LEU A 1 138 ? -14.113 -1.240 2.721 1.00 91.88 138 LEU A O 1
ATOM 1097 N N . PRO A 1 139 ? -11.985 -1.542 2.010 1.00 93.25 139 PRO A N 1
ATOM 1098 C CA . PRO A 1 139 ? -12.112 -2.975 1.743 1.00 93.25 139 PRO A CA 1
ATOM 1099 C C . PRO A 1 139 ? -12.431 -3.803 2.995 1.00 93.25 139 PRO A C 1
ATOM 1101 O O . PRO A 1 139 ? -12.112 -3.410 4.115 1.00 93.25 139 PRO A O 1
ATOM 1104 N N . ASP A 1 140 ? -13.011 -4.993 2.810 1.00 92.94 140 ASP A N 1
ATOM 1105 C CA . ASP A 1 140 ? -13.294 -5.917 3.921 1.00 92.94 140 ASP A CA 1
ATOM 1106 C C . ASP A 1 140 ? -12.018 -6.357 4.656 1.00 92.94 140 ASP A C 1
ATOM 1108 O O . ASP A 1 140 ? -12.014 -6.357 5.884 1.00 92.94 140 ASP A O 1
ATOM 1112 N N . GLY A 1 141 ? -10.921 -6.610 3.930 1.00 93.88 141 GLY A N 1
ATOM 1113 C CA . GLY A 1 141 ? -9.625 -6.975 4.521 1.00 93.88 141 GLY A CA 1
ATOM 1114 C C . GLY A 1 141 ? -9.082 -5.924 5.496 1.00 93.88 141 GLY A C 1
ATOM 1115 O O . GLY A 1 141 ? -8.547 -6.267 6.545 1.00 93.88 141 GLY A O 1
ATOM 1116 N N . VAL A 1 142 ? -9.334 -4.637 5.230 1.00 95.31 142 VAL A N 1
ATOM 1117 C CA . VAL A 1 142 ? -8.967 -3.536 6.137 1.00 95.31 142 VAL A CA 1
ATOM 1118 C C . VAL A 1 142 ? -9.739 -3.624 7.454 1.00 95.31 142 VAL A C 1
ATOM 1120 O O . VAL A 1 142 ? -9.173 -3.402 8.523 1.00 95.31 142 VAL A O 1
ATOM 1123 N N . PHE A 1 143 ? -11.030 -3.963 7.403 1.00 95.38 143 PHE A N 1
ATOM 1124 C CA . PHE A 1 143 ? -11.833 -4.147 8.613 1.00 95.38 143 PHE A CA 1
ATOM 1125 C C . PHE A 1 143 ? -11.439 -5.403 9.393 1.00 95.38 143 PHE A C 1
ATOM 1127 O O . PHE A 1 143 ? -11.496 -5.383 10.622 1.00 95.38 143 PHE A O 1
ATOM 1134 N N . GLU A 1 144 ? -11.039 -6.469 8.702 1.00 95.06 144 GLU A N 1
ATOM 1135 C CA . GLU A 1 144 ? -10.518 -7.685 9.328 1.00 95.06 144 GLU A CA 1
ATOM 1136 C C . GLU A 1 144 ? -9.212 -7.390 10.080 1.00 95.06 144 GLU A C 1
ATOM 1138 O O . GLU A 1 144 ? -9.144 -7.638 11.283 1.00 95.06 144 GLU A O 1
ATOM 1143 N N . ALA A 1 145 ? -8.238 -6.744 9.430 1.00 95.31 145 ALA A N 1
ATOM 1144 C CA . ALA A 1 145 ? -6.973 -6.345 10.054 1.00 95.31 145 ALA A CA 1
ATOM 1145 C C . ALA A 1 145 ? -7.171 -5.370 11.232 1.00 95.31 145 ALA A C 1
ATOM 1147 O O . ALA A 1 145 ? -6.531 -5.500 12.276 1.00 95.31 145 ALA A O 1
ATOM 1148 N N . LEU A 1 146 ? -8.112 -4.423 11.118 1.00 95.06 146 LEU A N 1
ATOM 1149 C CA . LEU A 1 146 ? -8.522 -3.578 12.246 1.00 95.06 146 LEU A CA 1
ATOM 1150 C C . LEU A 1 146 ? -9.066 -4.406 13.411 1.00 95.06 146 LEU A C 1
ATOM 1152 O O . LEU A 1 146 ? -8.744 -4.128 14.562 1.00 95.06 146 LEU A O 1
ATOM 1156 N N . GLY A 1 147 ? -9.904 -5.403 13.124 1.00 94.06 147 GLY A N 1
ATOM 1157 C CA . GLY A 1 147 ? -10.439 -6.313 14.132 1.00 94.06 147 GLY A CA 1
ATOM 1158 C C . GLY A 1 147 ? -9.338 -7.068 14.875 1.00 94.06 147 GLY A C 1
ATOM 1159 O O . GLY A 1 147 ? -9.403 -7.187 16.097 1.00 94.06 147 GLY A O 1
ATOM 1160 N N . GLU A 1 148 ? -8.301 -7.508 14.162 1.00 94.31 148 GLU A N 1
ATOM 1161 C CA . GLU A 1 148 ? -7.129 -8.158 14.756 1.00 94.31 148 GLU A CA 1
ATOM 1162 C C . GLU A 1 148 ? -6.337 -7.211 15.668 1.00 94.31 148 GLU A C 1
ATOM 1164 O O . GLU A 1 148 ? -6.002 -7.595 16.790 1.00 94.31 148 GLU A O 1
ATOM 1169 N N . LEU A 1 149 ? -6.106 -5.958 15.254 1.00 94.31 149 LEU A N 1
ATOM 1170 C CA . LEU A 1 149 ? -5.464 -4.945 16.107 1.00 94.31 149 LEU A CA 1
ATOM 1171 C C . LEU A 1 149 ? -6.288 -4.641 17.365 1.00 94.31 149 LEU A C 1
ATOM 1173 O O . LEU A 1 149 ? -5.736 -4.547 18.460 1.00 94.31 149 LEU A O 1
ATOM 1177 N N . ILE A 1 150 ? -7.612 -4.532 17.221 1.00 93.75 150 ILE A N 1
ATOM 1178 C CA . ILE A 1 150 ? -8.554 -4.322 18.331 1.00 93.75 150 ILE A CA 1
ATOM 1179 C C . ILE A 1 150 ? -8.482 -5.476 19.336 1.00 93.75 150 ILE A C 1
ATOM 1181 O O . ILE A 1 150 ? -8.442 -5.240 20.541 1.00 93.75 150 ILE A O 1
ATOM 1185 N N . ALA A 1 151 ? -8.473 -6.718 18.851 1.00 92.06 151 ALA A N 1
ATOM 1186 C CA . ALA A 1 151 ? -8.436 -7.910 19.694 1.00 92.06 151 ALA A CA 1
ATOM 1187 C C . ALA A 1 151 ? -7.044 -8.206 20.283 1.00 92.06 151 ALA A C 1
ATOM 1189 O O . ALA A 1 151 ? -6.940 -8.912 21.291 1.00 92.06 151 ALA A O 1
ATOM 1190 N N . GLY A 1 152 ? -5.990 -7.683 19.656 1.00 92.75 152 GLY A N 1
ATOM 1191 C CA . GLY A 1 152 ? -4.598 -7.823 20.063 1.00 92.75 152 GLY A CA 1
ATOM 1192 C C . GLY A 1 152 ? -4.076 -6.574 20.765 1.00 92.75 152 GLY A C 1
ATOM 1193 O O . GLY A 1 152 ? -4.325 -6.368 21.954 1.00 92.75 152 GLY A O 1
ATOM 1194 N N . ASP A 1 153 ? -3.318 -5.769 20.026 1.00 92.19 153 ASP A N 1
ATOM 1195 C CA . ASP A 1 153 ? -2.495 -4.678 20.557 1.00 92.19 153 ASP A CA 1
ATOM 1196 C C . ASP A 1 153 ? -3.300 -3.593 21.283 1.00 92.19 153 ASP A C 1
ATOM 1198 O O . ASP A 1 153 ? -2.814 -3.027 22.259 1.00 92.19 153 ASP A O 1
ATOM 1202 N N . TRP A 1 154 ? -4.536 -3.327 20.854 1.00 94.12 154 TRP A N 1
ATOM 1203 C CA . TRP A 1 154 ? -5.402 -2.307 21.458 1.00 94.12 154 TRP A CA 1
ATOM 1204 C C . TRP A 1 154 ? -6.392 -2.865 22.485 1.00 94.12 154 TRP A C 1
ATOM 1206 O O . TRP A 1 154 ? -7.223 -2.121 23.003 1.00 94.12 154 TRP A O 1
ATOM 1216 N N . ARG A 1 155 ? -6.332 -4.163 22.805 1.00 93.38 155 ARG A N 1
ATOM 1217 C CA . ARG A 1 155 ? -7.350 -4.844 23.622 1.00 93.38 155 ARG A CA 1
ATOM 1218 C C . ARG A 1 155 ? -7.615 -4.161 24.964 1.00 93.38 155 ARG A C 1
ATOM 1220 O O . ARG A 1 155 ? -8.772 -4.006 25.350 1.00 93.38 155 ARG A O 1
ATOM 1227 N N . GLU A 1 156 ? -6.563 -3.793 25.690 1.00 92.19 156 GLU A N 1
ATOM 1228 C CA . GLU A 1 156 ? -6.705 -3.182 27.017 1.00 92.19 156 GLU A CA 1
ATOM 1229 C C . GLU A 1 156 ? -7.210 -1.739 26.922 1.00 92.19 156 GLU A C 1
ATOM 1231 O O . GLU A 1 156 ? -8.153 -1.392 27.629 1.00 92.19 156 GLU A O 1
ATOM 1236 N N . ASP A 1 157 ? -6.689 -0.940 25.985 1.00 93.06 157 ASP A N 1
ATOM 1237 C CA . ASP A 1 157 ? -7.160 0.434 25.770 1.00 93.06 157 ASP A CA 1
ATOM 1238 C C . ASP A 1 157 ? -8.655 0.466 25.400 1.00 93.06 157 ASP A C 1
ATOM 1240 O O . ASP A 1 157 ? -9.426 1.276 25.915 1.00 93.06 157 ASP A O 1
ATOM 1244 N N . VAL A 1 158 ? -9.101 -0.477 24.560 1.00 92.81 158 VAL A N 1
ATOM 1245 C CA . VAL A 1 158 ? -10.513 -0.634 24.179 1.00 92.81 158 VAL A CA 1
ATOM 1246 C C . VAL A 1 158 ? -11.396 -0.968 25.383 1.00 92.81 158 VAL A C 1
ATOM 1248 O O . VAL A 1 158 ? -12.514 -0.461 25.482 1.00 92.81 158 VAL A O 1
ATOM 1251 N N . ARG A 1 159 ? -10.920 -1.812 26.308 1.00 91.56 159 ARG A N 1
ATOM 1252 C CA . ARG A 1 159 ? -11.661 -2.148 27.535 1.00 91.56 159 ARG A CA 1
ATOM 1253 C C . ARG A 1 159 ? -11.802 -0.941 28.447 1.00 91.56 159 ARG A C 1
ATOM 1255 O O . ARG A 1 159 ? -12.906 -0.678 28.918 1.00 91.56 159 ARG A O 1
ATOM 1262 N N . GLU A 1 160 ? -10.710 -0.216 28.674 1.00 91.50 160 GLU A N 1
ATOM 1263 C CA . GLU A 1 160 ? -10.710 0.981 29.515 1.00 91.50 160 GLU A CA 1
ATOM 1264 C C . GLU A 1 160 ? -11.671 2.046 28.963 1.00 91.50 160 GLU A C 1
ATOM 1266 O O . GLU A 1 160 ? -12.505 2.572 29.703 1.00 91.50 160 GLU A O 1
ATOM 1271 N N . ASP A 1 161 ? -11.632 2.305 27.654 1.00 89.50 161 ASP A N 1
ATOM 1272 C CA . ASP A 1 161 ? -12.534 3.259 27.003 1.00 89.50 161 ASP A CA 1
ATOM 1273 C C . ASP A 1 161 ? -14.007 2.822 27.070 1.00 89.50 161 ASP A C 1
ATOM 1275 O O . ASP A 1 161 ? -14.887 3.638 27.370 1.00 89.50 161 ASP A O 1
ATOM 1279 N N . ALA A 1 162 ? -14.293 1.536 26.849 1.00 88.75 162 ALA A N 1
ATOM 1280 C CA . ALA A 1 162 ? -15.653 1.004 26.918 1.00 88.75 162 ALA A CA 1
ATOM 1281 C C . ALA A 1 162 ? -16.246 1.048 28.338 1.00 88.75 162 ALA A C 1
ATOM 1283 O O . ALA A 1 162 ? -17.454 1.230 28.496 1.00 88.75 162 ALA A O 1
ATOM 1284 N N . GLU A 1 163 ? -15.425 0.912 29.385 1.00 88.19 163 GLU A N 1
ATOM 1285 C CA . GLU A 1 163 ? -15.872 1.099 30.772 1.00 88.19 163 GLU A CA 1
ATOM 1286 C C . GLU A 1 163 ? -16.227 2.565 31.078 1.00 88.19 163 GLU A C 1
ATOM 1288 O O . GLU A 1 163 ? -17.091 2.833 31.922 1.00 88.19 163 GLU A O 1
ATOM 1293 N N . MET A 1 164 ? -15.591 3.515 30.385 1.00 88.56 164 MET A N 1
ATOM 1294 C CA . MET A 1 164 ? -15.821 4.952 30.554 1.00 88.56 164 MET A CA 1
ATOM 1295 C C . MET A 1 164 ? -17.017 5.491 29.750 1.00 88.56 164 MET A C 1
ATOM 1297 O O . MET A 1 164 ? -17.588 6.511 30.151 1.00 88.56 164 MET A O 1
ATOM 1301 N N . ASP A 1 165 ? -17.426 4.829 28.661 1.00 87.12 165 ASP A N 1
ATOM 1302 C CA . ASP A 1 165 ? -18.566 5.234 27.825 1.00 87.12 165 ASP A CA 1
ATOM 1303 C C . ASP A 1 165 ? -19.638 4.127 27.689 1.00 87.12 165 ASP A C 1
ATOM 1305 O O . ASP A 1 165 ? -19.471 3.176 26.925 1.00 87.12 165 ASP A O 1
ATOM 1309 N N . PRO A 1 166 ? -20.817 4.266 28.327 1.00 82.94 166 PRO A N 1
ATOM 1310 C CA . PRO A 1 166 ? -21.893 3.283 28.205 1.00 82.94 166 PRO A CA 1
ATOM 1311 C C . PRO A 1 166 ? -22.505 3.182 26.795 1.00 82.94 166 PRO A C 1
ATOM 1313 O O . PRO A 1 166 ? -23.230 2.223 26.538 1.00 82.94 166 PRO A O 1
ATOM 1316 N N . ASN A 1 167 ? -22.247 4.139 25.892 1.00 86.69 167 ASN A N 1
ATOM 1317 C CA . ASN A 1 167 ? -22.708 4.105 24.498 1.00 86.69 167 ASN A CA 1
ATOM 1318 C C . ASN A 1 167 ? -21.566 3.818 23.508 1.00 86.69 167 ASN A C 1
ATOM 1320 O O . ASN A 1 167 ? -21.721 4.070 22.310 1.00 86.69 167 ASN A O 1
ATOM 1324 N N . TYR A 1 168 ? -20.430 3.293 23.982 1.00 84.56 168 TYR A N 1
ATOM 1325 C CA . TYR A 1 168 ? -19.226 3.092 23.174 1.00 84.56 168 TYR A CA 1
ATOM 1326 C C . TYR A 1 168 ? -19.515 2.369 21.849 1.00 84.56 168 TYR A C 1
ATOM 1328 O O . TYR A 1 168 ? -19.161 2.8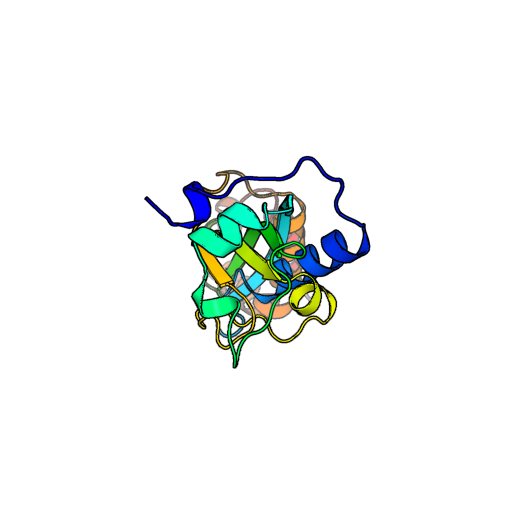57 20.778 1.00 84.56 168 TYR A O 1
ATOM 1336 N N . LEU A 1 169 ? -20.266 1.261 21.903 1.00 87.25 169 LEU A N 1
ATOM 1337 C CA . LEU A 1 169 ? -20.597 0.421 20.743 1.00 87.25 169 LEU A CA 1
ATOM 1338 C C . LEU A 1 169 ? -21.511 1.093 19.704 1.00 87.25 169 LEU A C 1
ATOM 1340 O O . LEU A 1 169 ? -21.455 0.742 18.519 1.00 87.25 169 LEU A O 1
ATOM 1344 N N . ASP A 1 170 ? -22.353 2.042 20.117 1.00 86.88 170 ASP A N 1
ATOM 1345 C CA . ASP A 1 170 ? -23.327 2.690 19.228 1.00 86.88 170 ASP A CA 1
ATOM 1346 C C . ASP A 1 170 ? -22.653 3.641 18.235 1.00 86.88 170 ASP A C 1
ATOM 1348 O O . ASP A 1 170 ? -23.161 3.859 17.133 1.00 86.88 170 ASP A O 1
ATOM 1352 N N . ASN A 1 171 ? -21.476 4.152 18.600 1.00 83.88 171 ASN A N 1
ATOM 1353 C CA . ASN A 1 171 ? -20.699 5.093 17.799 1.00 83.88 171 ASN A CA 1
ATOM 1354 C C . ASN A 1 171 ? -19.772 4.414 16.778 1.00 83.88 171 ASN A C 1
ATOM 1356 O O . ASN A 1 171 ? -19.110 5.111 16.002 1.00 83.88 171 ASN A O 1
ATOM 1360 N N . LEU A 1 172 ? -19.729 3.077 16.770 1.00 88.25 172 LEU A N 1
ATOM 1361 C CA . LEU A 1 172 ? -18.801 2.294 15.959 1.00 88.25 172 LEU A CA 1
ATOM 1362 C C . LEU A 1 172 ? -19.409 1.826 14.646 1.00 88.25 172 LEU A C 1
ATOM 1364 O O . LEU A 1 172 ? -20.587 1.441 14.579 1.00 88.25 172 LEU A O 1
ATOM 1368 N N . HIS A 1 173 ? -18.555 1.759 13.624 1.00 89.25 173 HIS A N 1
ATOM 1369 C CA . HIS A 1 173 ? -18.905 1.141 12.357 1.00 89.25 173 HIS A CA 1
ATOM 1370 C C . HIS A 1 173 ? -19.308 -0.337 12.559 1.00 89.25 173 HIS A C 1
ATOM 1372 O O . HIS A 1 173 ? -18.645 -1.066 13.306 1.00 89.25 173 HIS A 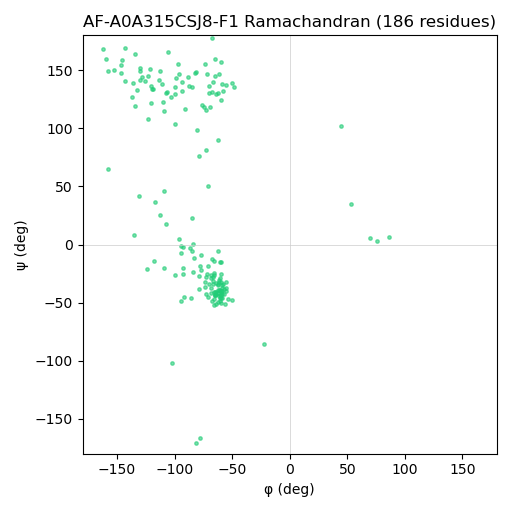O 1
ATOM 1378 N N . PRO A 1 174 ? -20.368 -0.836 11.889 1.00 89.75 174 PRO A N 1
ATOM 1379 C CA . PRO A 1 174 ? -20.875 -2.191 12.118 1.00 89.75 174 PRO A CA 1
ATOM 1380 C C . PRO A 1 174 ? -19.832 -3.302 11.944 1.00 89.75 174 PRO A C 1
ATOM 1382 O O . PRO A 1 174 ? -19.894 -4.301 12.654 1.00 89.75 174 PRO A O 1
ATOM 1385 N N . LYS A 1 175 ? -18.868 -3.119 11.031 1.00 90.50 175 LYS A N 1
ATOM 1386 C CA . LYS A 1 175 ? -17.825 -4.119 10.749 1.00 90.50 175 LYS A CA 1
ATOM 1387 C C . LYS A 1 175 ? -16.769 -4.251 11.855 1.00 90.50 175 LYS A C 1
ATOM 1389 O O . LYS A 1 175 ? -16.254 -5.343 12.033 1.00 90.50 175 LYS A O 1
ATOM 1394 N N . VAL A 1 176 ? -16.494 -3.196 12.631 1.00 90.38 176 VAL A N 1
ATOM 1395 C CA . VAL A 1 176 ? -15.553 -3.268 13.775 1.00 90.38 176 VAL A CA 1
ATOM 1396 C C . VAL A 1 176 ? -16.259 -3.585 15.093 1.00 90.38 176 VAL A C 1
ATOM 1398 O O . VAL A 1 176 ? -15.643 -4.079 16.033 1.00 90.38 176 VAL A O 1
ATOM 1401 N N . ARG A 1 177 ? -17.577 -3.354 15.163 1.00 91.44 177 ARG A N 1
ATOM 1402 C CA . ARG A 1 177 ? -18.379 -3.561 16.377 1.00 91.44 177 ARG A CA 1
ATOM 1403 C C . ARG A 1 177 ? -18.263 -4.978 16.933 1.00 91.44 177 ARG A C 1
ATOM 1405 O O . ARG A 1 177 ? -18.259 -5.137 18.149 1.00 91.44 177 ARG A O 1
ATOM 1412 N N . ALA A 1 178 ? -18.186 -5.986 16.064 1.00 89.44 178 ALA A N 1
ATOM 1413 C CA . ALA A 1 178 ? -18.046 -7.378 16.481 1.00 89.44 178 ALA A CA 1
ATOM 1414 C C . ALA A 1 178 ? -16.740 -7.606 17.260 1.00 89.44 178 ALA A C 1
ATOM 1416 O O . ALA A 1 178 ? -16.797 -8.103 18.380 1.00 89.44 178 ALA A O 1
ATOM 1417 N N . ALA A 1 179 ? -15.604 -7.149 16.720 1.00 90.25 179 ALA A N 1
ATOM 1418 C CA . ALA A 1 179 ? -14.300 -7.263 17.377 1.00 90.25 179 ALA A CA 1
ATOM 1419 C C . ALA A 1 179 ? -14.273 -6.530 18.728 1.00 90.25 179 ALA A C 1
ATOM 1421 O O . ALA A 1 179 ? -13.822 -7.072 19.732 1.00 90.25 179 ALA A O 1
ATOM 1422 N N . VAL A 1 180 ? -14.838 -5.320 18.788 1.00 91.31 180 VAL A N 1
ATOM 1423 C CA . VAL A 1 180 ? -14.914 -4.555 20.044 1.00 91.31 180 VAL A CA 1
ATOM 1424 C C . VAL A 1 180 ? -15.812 -5.242 21.073 1.00 91.31 180 VAL A C 1
ATOM 1426 O O . VAL A 1 180 ? -15.473 -5.308 22.251 1.00 91.31 180 VAL A O 1
ATOM 1429 N N . THR A 1 181 ? -16.949 -5.786 20.635 1.00 91.75 181 THR A N 1
ATOM 1430 C CA . THR A 1 181 ? -17.871 -6.518 21.515 1.00 91.75 181 THR A CA 1
ATOM 1431 C C . THR A 1 181 ? -17.183 -7.743 22.108 1.00 91.75 181 THR A C 1
ATOM 1433 O O . THR A 1 181 ? -17.265 -7.957 23.313 1.00 91.75 181 THR A O 1
ATOM 1436 N N . GLU A 1 182 ? -16.439 -8.498 21.298 1.00 90.69 182 GLU A N 1
ATOM 1437 C CA . GLU A 1 182 ? -15.663 -9.650 21.763 1.00 90.69 182 GLU A CA 1
ATOM 1438 C C . GLU A 1 182 ? -14.628 -9.261 22.831 1.00 90.69 182 GLU A C 1
ATOM 1440 O O . GLU A 1 182 ? -14.509 -9.935 23.854 1.00 90.69 182 GLU A O 1
ATOM 1445 N N . VAL A 1 183 ? -13.926 -8.138 22.653 1.00 92.00 183 VAL A N 1
ATOM 1446 C CA . VAL A 1 183 ? -12.943 -7.632 23.627 1.00 92.00 183 VAL A CA 1
ATOM 1447 C C . VAL A 1 183 ? -13.582 -7.249 24.967 1.00 92.00 183 VAL A C 1
ATOM 1449 O O . VAL A 1 183 ? -13.011 -7.544 26.028 1.00 92.00 183 VAL A O 1
ATOM 1452 N N . ILE A 1 184 ? -14.761 -6.619 24.923 1.00 90.12 184 ILE A N 1
ATOM 1453 C CA . ILE A 1 184 ? -15.528 -6.197 26.105 1.00 90.12 184 ILE A CA 1
ATOM 1454 C C . ILE A 1 184 ? -16.131 -7.409 26.830 1.00 90.12 184 ILE A C 1
ATOM 1456 O O . ILE A 1 184 ? -16.063 -7.502 28.057 1.00 90.12 184 ILE A O 1
ATOM 1460 N N . GLU A 1 185 ? -16.730 -8.342 26.087 1.00 87.00 185 GLU A N 1
ATOM 1461 C CA . GLU A 1 185 ? -17.424 -9.512 26.637 1.00 87.00 185 GLU A CA 1
ATOM 1462 C C . GLU A 1 185 ? -16.466 -10.625 27.074 1.00 87.00 185 GLU A C 1
ATOM 1464 O O . GLU A 1 185 ? -16.785 -11.380 27.995 1.00 87.00 185 GLU A O 1
ATOM 1469 N N . GLY A 1 186 ? -15.283 -10.710 26.460 1.00 70.50 186 GLY A N 1
ATOM 1470 C CA . GLY A 1 186 ? -14.221 -11.672 26.750 1.00 70.50 186 GLY A CA 1
ATOM 1471 C C . GLY A 1 186 ? -13.508 -11.428 28.083 1.00 70.50 186 GLY A C 1
ATOM 1472 O O . GLY A 1 186 ? -12.276 -11.371 28.117 1.00 70.50 186 GLY A O 1
ATOM 1473 N N . ARG A 1 187 ? -14.268 -11.262 29.176 1.00 54.81 187 ARG A N 1
ATOM 1474 C CA . ARG A 1 187 ? -13.796 -11.408 30.560 1.00 54.81 187 ARG A CA 1
ATOM 1475 C C . ARG A 1 187 ? -13.330 -12.849 30.772 1.00 54.81 187 ARG A C 1
ATOM 1477 O O . ARG A 1 187 ? -14.143 -13.709 31.093 1.00 54.81 187 ARG A O 1
ATOM 1484 N N . ASP A 1 188 ? -12.050 -13.085 30.507 1.00 46.78 188 ASP A N 1
ATOM 1485 C CA . ASP A 1 188 ? -11.083 -13.804 31.355 1.00 46.78 188 ASP A CA 1
ATOM 1486 C C . ASP A 1 188 ? -9.708 -13.859 30.662 1.00 46.78 188 ASP A C 1
ATOM 1488 O O . ASP A 1 188 ? -9.648 -14.071 29.426 1.00 46.78 188 ASP A O 1
#

Nearest PDB structures (foldseek):
  1swg-assembly1_A  TM=4.119E-01  e=4.288E+00  Streptomyces avidinii
  4gd9-assembly1_C  TM=4.085E-01  e=4.811E+00  Streptomyces avidinii
  1swf-assembly1_B  TM=4.103E-01  e=6.055E+00  Streptomyces avidinii
  4gd9-assembly1_D  TM=3.901E-01  e=6.055E+00  Streptomyces avidinii
  4gda-a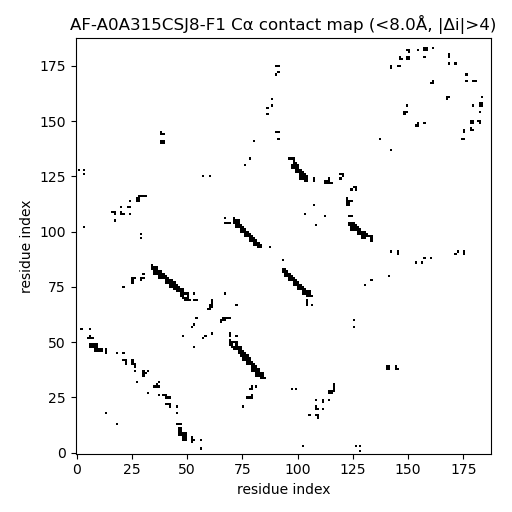ssembly1_A-2  TM=4.137E-01  e=7.196E+00  Streptomyces avidinii

Foldseek 3Di:
DDLVVQWDFDPDDDDPLLVVLLLVLQCAAQDDPVFKDWQDKFWPDKTFTDLVSCCVSQVVQCDPPHNADSRQKIKTKMKTWIATPDDDLCQVNRIDIFIKMFIFGSVCSSVVQDDYYPDACVSGTRDMDTDDDDDPDDDLSSLVSSLVCCLPVCLVVLQVVCVVDVCSLVPDDPSNSVSSVCSNVPDD